Protein AF-A0A2G8LEZ6-F1 (afdb_monomer_lite)

Radius of gyration: 38.76 Å; chains: 1; bounding box: 78×123×108 Å

pLDDT: mean 70.11, std 22.44, range [29.23, 98.62]

InterPro domains:
  IPR029196 HUWE1-associated protein modifying stress responses-like [PF15251] (19-249)
  IPR040308 HUWE1-associated protein modifying stress responses [PTHR31624] (16-250)

Sequence (251 aa):
MSENKDKGEEGVGDCRTCEQMCLEQLDRECNLDERLKEEKRFASENLWYQFQNSASAVTALYKERERSQSSHDGQVPLWLVFQNAATNVTKLYKDSIESHRRSLDLGIKIGQQRRTRDVVAWAKKRRRFIHKEDLLAFLCGNSPPSRPRGVQLPRSSSDRSSPRSHTPSSPPREQDTGDELQTFRDALALHGLNGAMANVGVSQSPPHSRRRHSSSLQDLEDVLSNSQDARKRNTIETLPDSPSPKRSRYL

Secondary structure (DSSP, 8-state):
---------TTSHHHHHHHHHHHHHHHTS--HHHHHHHHHHHHHHHHHHHHHHHHHHHHHHHHHHHHHHH--SSPPPHHHHHHHHHHHHHHHHHHHHHHHHHHHHHHHHHHHHHHHHHHHHHHHSS-----HHHHHHHHTTPPPP-------------------------------SSHHHHHHHHHHHHTT-TTTSTT----------------TTHHHHHHHHHHHHTT--------------------

Structure (mmCIF, N/CA/C/O backbone):
data_AF-A0A2G8LEZ6-F1
#
_entry.id   AF-A0A2G8LEZ6-F1
#
loop_
_atom_site.group_PDB
_atom_site.id
_atom_site.type_symbol
_atom_site.label_atom_id
_atom_site.label_alt_id
_atom_site.label_comp_id
_atom_site.label_asym_id
_atom_site.label_entity_id
_atom_site.label_seq_id
_atom_site.pdbx_PDB_ins_code
_atom_site.Cartn_x
_atom_site.Cartn_y
_atom_site.Cartn_z
_atom_site.occupancy
_atom_site.B_iso_or_equiv
_atom_site.auth_seq_id
_atom_site.auth_comp_id
_atom_site.auth_asym_id
_atom_site.auth_atom_id
_atom_site.pdbx_PDB_model_num
ATOM 1 N N . MET A 1 1 ? -12.034 -27.156 69.971 1.00 36.47 1 MET A N 1
ATOM 2 C CA . MET A 1 1 ? -13.324 -26.875 69.307 1.00 36.47 1 MET A CA 1
ATOM 3 C C . MET A 1 1 ? -13.412 -25.369 69.185 1.00 36.47 1 MET A C 1
ATOM 5 O O . MET A 1 1 ? -13.446 -24.708 70.209 1.00 36.47 1 MET A O 1
ATOM 9 N N . SER A 1 2 ? -13.050 -24.834 68.022 1.00 39.66 2 SER A N 1
ATOM 10 C CA . SER A 1 2 ? -14.000 -24.258 67.045 1.00 39.66 2 SER A CA 1
ATOM 11 C C . SER A 1 2 ? -13.929 -22.731 67.149 1.00 39.66 2 SER A C 1
ATOM 13 O O . SER A 1 2 ? -13.928 -22.210 68.252 1.00 39.66 2 SER A O 1
ATOM 15 N N . GLU A 1 3 ? -13.826 -21.924 66.106 1.00 41.72 3 GLU A N 1
ATOM 16 C CA . GLU A 1 3 ? -13.777 -22.126 64.662 1.00 41.72 3 GLU A CA 1
ATOM 17 C C . GLU A 1 3 ? -13.144 -20.848 64.092 1.00 41.72 3 GLU A C 1
ATOM 19 O O . GLU A 1 3 ? -13.480 -19.738 64.513 1.00 41.72 3 GLU A O 1
ATOM 24 N N . ASN A 1 4 ? -12.230 -21.008 63.136 1.00 43.28 4 ASN A N 1
ATOM 25 C CA . ASN A 1 4 ? -11.737 -19.915 62.309 1.00 43.28 4 ASN A CA 1
ATOM 26 C C . ASN A 1 4 ? -12.902 -19.353 61.493 1.00 43.28 4 ASN A C 1
ATOM 28 O O . ASN A 1 4 ? -13.491 -20.059 60.676 1.00 43.28 4 ASN A O 1
ATOM 32 N N . LYS A 1 5 ? -13.209 -18.071 61.681 1.00 43.94 5 LYS A N 1
ATOM 33 C CA . LYS A 1 5 ? -14.121 -17.329 60.810 1.00 43.94 5 LYS A CA 1
ATOM 34 C C . LYS A 1 5 ? -13.298 -16.569 59.779 1.00 43.94 5 LYS A C 1
ATOM 36 O O . LYS A 1 5 ? -13.181 -15.351 59.841 1.00 43.94 5 LYS A O 1
ATOM 41 N N . ASP A 1 6 ? -12.718 -17.329 58.861 1.00 49.25 6 ASP A N 1
ATOM 42 C CA . ASP A 1 6 ? -12.195 -16.798 57.612 1.00 49.25 6 ASP A CA 1
ATOM 43 C C . ASP A 1 6 ? -13.387 -16.600 56.664 1.00 49.25 6 ASP A C 1
ATOM 45 O O . ASP A 1 6 ? -14.100 -17.547 56.319 1.00 49.25 6 ASP A O 1
ATOM 49 N N . LYS A 1 7 ? -13.700 -15.344 56.345 1.00 46.97 7 LYS A N 1
ATOM 50 C CA . LYS A 1 7 ? -14.753 -14.979 55.392 1.00 46.97 7 LYS A CA 1
ATOM 51 C C . LYS A 1 7 ? -14.160 -14.055 54.337 1.00 46.97 7 LYS A C 1
ATOM 53 O O . LYS A 1 7 ? -14.254 -12.841 54.445 1.00 46.97 7 LYS A O 1
ATOM 58 N N . GLY A 1 8 ? -13.578 -14.706 53.333 1.00 47.50 8 GLY A N 1
ATOM 59 C CA . GLY A 1 8 ? -13.574 -14.366 51.911 1.00 47.50 8 GLY A CA 1
ATOM 60 C C . GLY A 1 8 ? -13.860 -12.921 51.506 1.00 47.50 8 GLY A C 1
ATOM 61 O O . GLY A 1 8 ? -15.016 -12.551 51.312 1.00 47.50 8 GLY A O 1
ATOM 62 N N . GLU A 1 9 ? -12.791 -12.182 51.215 1.00 47.88 9 GLU A N 1
ATOM 63 C CA . GLU A 1 9 ? -12.811 -11.014 50.321 1.00 47.88 9 GLU A CA 1
ATOM 64 C C . GLU A 1 9 ? -11.756 -11.106 49.192 1.00 47.88 9 GLU A C 1
ATOM 66 O O . GLU A 1 9 ? -11.471 -10.123 48.515 1.00 47.88 9 GLU A O 1
ATOM 71 N N . GLU A 1 10 ? -11.210 -12.290 48.895 1.00 45.69 10 GLU A N 1
ATOM 72 C CA . GLU A 1 10 ? -10.235 -12.483 47.804 1.00 45.69 10 GLU A CA 1
ATOM 73 C C . GLU A 1 10 ? -10.878 -12.999 46.506 1.00 45.69 10 GLU A C 1
ATOM 75 O O . GLU A 1 10 ? -10.577 -14.082 46.018 1.00 45.69 10 GLU A O 1
ATOM 80 N N . GLY A 1 11 ? -11.813 -12.238 45.933 1.00 48.09 11 GLY A N 1
ATOM 81 C CA . GLY A 1 11 ? -12.425 -12.602 44.640 1.00 48.09 11 GLY A CA 1
ATOM 82 C C . GLY A 1 11 ? -12.637 -11.449 43.661 1.00 48.09 11 GLY A C 1
ATOM 83 O O . GLY A 1 11 ? -12.931 -11.673 42.490 1.00 48.09 11 GLY A O 1
ATOM 84 N N . VAL A 1 12 ? -12.487 -10.202 44.114 1.00 50.09 12 VAL A N 1
ATOM 85 C CA . VAL A 1 12 ? -12.762 -8.997 43.304 1.00 50.09 12 VAL A CA 1
ATOM 86 C C . VAL A 1 12 ? -11.467 -8.322 42.814 1.00 50.09 12 VAL A C 1
ATOM 88 O O . VAL A 1 12 ? -11.514 -7.450 41.945 1.00 50.09 12 VAL A O 1
ATOM 91 N N . GLY A 1 13 ? -10.307 -8.751 43.325 1.00 49.09 13 GLY A N 1
ATOM 92 C CA . GLY A 1 13 ? -8.987 -8.206 42.987 1.00 49.09 13 GLY A CA 1
ATOM 93 C C . GLY A 1 13 ? -8.480 -8.598 41.596 1.00 49.09 13 GLY A C 1
ATOM 94 O O . GLY A 1 13 ? -8.037 -7.731 40.850 1.00 49.09 13 GLY A O 1
ATOM 95 N N . ASP A 1 14 ? -8.616 -9.864 41.194 1.00 57.03 14 ASP A N 1
ATOM 96 C CA . ASP A 1 14 ? -7.999 -10.368 39.953 1.00 57.03 14 ASP A CA 1
ATOM 97 C C . ASP A 1 14 ? -8.648 -9.841 38.667 1.00 57.03 14 ASP A C 1
ATOM 99 O O . ASP A 1 14 ? -7.965 -9.579 37.676 1.00 57.03 14 ASP A O 1
ATOM 103 N N . CYS A 1 15 ? -9.964 -9.613 38.677 1.00 58.56 15 CYS A N 1
ATOM 104 C CA . CYS A 1 15 ? -10.675 -9.101 37.503 1.00 58.56 15 CYS A CA 1
ATOM 105 C C . CYS A 1 15 ? -10.318 -7.633 37.213 1.00 58.56 15 CYS A C 1
ATOM 107 O O . CYS A 1 15 ? -10.135 -7.263 36.055 1.00 58.56 15 CYS A O 1
ATOM 109 N N . ARG A 1 16 ? -10.136 -6.809 38.259 1.00 62.09 16 ARG A N 1
ATOM 110 C CA . ARG A 1 16 ? -9.699 -5.410 38.104 1.00 62.09 16 ARG A CA 1
ATOM 111 C C . ARG A 1 16 ? -8.279 -5.324 37.564 1.00 62.09 16 ARG A C 1
ATOM 113 O O . ARG A 1 16 ? -8.012 -4.490 36.707 1.00 62.09 16 ARG A O 1
ATOM 120 N N . THR A 1 17 ? -7.391 -6.200 38.023 1.00 72.88 17 THR A N 1
ATOM 121 C CA . THR A 1 17 ? -6.009 -6.257 37.535 1.00 72.88 17 THR A CA 1
ATOM 122 C C . THR A 1 17 ? -5.962 -6.717 36.077 1.00 72.88 17 THR A C 1
ATOM 124 O O . THR A 1 17 ? -5.274 -6.103 35.269 1.00 72.88 17 THR A O 1
ATOM 127 N N . CYS A 1 18 ? -6.761 -7.721 35.699 1.00 76.44 18 CYS A N 1
ATOM 128 C CA . CYS A 1 18 ? -6.878 -8.174 34.310 1.00 76.44 18 CYS A CA 1
ATOM 129 C C . CYS A 1 18 ? -7.463 -7.088 33.384 1.00 76.44 18 CYS A C 1
ATOM 131 O O . CYS A 1 18 ? -6.902 -6.821 32.322 1.00 76.44 18 CYS A O 1
ATOM 133 N N . GLU A 1 19 ? -8.536 -6.406 33.802 1.00 81.19 19 GLU A N 1
ATOM 134 C CA . GLU A 1 19 ? -9.139 -5.286 33.062 1.00 81.19 19 GLU A CA 1
ATOM 135 C C . GLU A 1 19 ? -8.131 -4.147 32.855 1.00 81.19 19 GLU A C 1
ATOM 137 O O . GLU A 1 19 ? -7.952 -3.669 31.732 1.00 81.19 19 GLU A O 1
ATOM 142 N N . GLN A 1 20 ? -7.433 -3.747 33.920 1.00 83.38 20 GLN A N 1
ATOM 143 C CA . GLN A 1 20 ? -6.401 -2.715 33.879 1.00 83.38 20 GLN A CA 1
ATOM 144 C C . GLN A 1 20 ? -5.270 -3.100 32.913 1.00 83.38 20 GLN A C 1
ATOM 146 O O . GLN A 1 20 ? -4.887 -2.297 32.065 1.00 83.38 20 GLN A O 1
ATOM 151 N N . MET A 1 21 ? -4.794 -4.348 32.975 1.00 83.44 21 MET A N 1
ATOM 152 C CA . MET A 1 21 ? -3.762 -4.861 32.071 1.00 83.44 21 MET A CA 1
ATOM 153 C C . MET A 1 21 ? -4.213 -4.858 30.604 1.00 83.44 21 MET A C 1
ATOM 155 O O . MET A 1 21 ? -3.436 -4.479 29.728 1.00 83.44 21 MET A O 1
ATOM 159 N N . CYS A 1 22 ? -5.463 -5.234 30.313 1.00 82.00 22 CYS A N 1
ATOM 160 C CA . CYS A 1 22 ? -6.004 -5.184 28.953 1.00 82.00 22 CYS A CA 1
ATOM 161 C C . CYS A 1 22 ? -6.087 -3.750 28.410 1.00 82.00 22 CYS A C 1
ATOM 163 O O . CYS A 1 22 ? -5.797 -3.519 27.236 1.00 82.00 22 CYS A O 1
ATOM 165 N N . LEU A 1 23 ? -6.469 -2.785 29.251 1.00 83.88 23 LEU A N 1
ATOM 166 C CA . LEU A 1 23 ? -6.528 -1.374 28.869 1.00 83.88 23 LEU A CA 1
ATOM 167 C C . LEU A 1 23 ? -5.134 -0.788 28.633 1.00 83.88 23 LEU A C 1
ATOM 169 O O . LEU A 1 23 ? -4.920 -0.136 27.615 1.00 83.88 23 LEU A O 1
ATOM 173 N N . GLU A 1 24 ? -4.177 -1.074 29.516 1.00 84.88 24 GLU A N 1
ATOM 174 C CA . GLU A 1 24 ? -2.788 -0.650 29.331 1.00 84.88 24 GLU A CA 1
ATOM 175 C C . GLU A 1 24 ? -2.174 -1.236 28.058 1.00 84.88 24 GLU A C 1
ATOM 177 O O . GLU A 1 24 ? -1.443 -0.545 27.351 1.00 84.88 24 GLU A O 1
ATOM 182 N N . GLN A 1 25 ? -2.477 -2.495 27.735 1.00 83.25 25 GLN A N 1
ATOM 183 C CA . GLN A 1 25 ? -2.008 -3.120 26.502 1.00 83.25 25 GLN A CA 1
ATOM 184 C C . GLN A 1 25 ? -2.543 -2.397 25.256 1.00 83.25 25 GLN A C 1
ATOM 186 O O . GLN A 1 25 ? -1.795 -2.226 24.295 1.00 83.25 25 GLN A O 1
ATOM 191 N N . LEU A 1 26 ? -3.802 -1.945 25.282 1.00 83.44 26 LEU A N 1
ATOM 192 C CA . LEU A 1 26 ? -4.422 -1.181 24.195 1.00 83.44 26 LEU A CA 1
ATOM 193 C C . LEU A 1 26 ? -3.816 0.225 24.052 1.00 83.44 26 LEU A C 1
ATOM 195 O O . LEU A 1 26 ? -3.614 0.707 22.936 1.00 83.44 26 LEU A O 1
ATOM 199 N N . ASP A 1 27 ? -3.512 0.874 25.178 1.00 81.44 27 ASP A N 1
ATOM 200 C CA . ASP A 1 27 ? -2.871 2.193 25.204 1.00 81.44 27 ASP A CA 1
ATOM 201 C C . ASP A 1 27 ? -1.413 2.126 24.710 1.00 81.44 27 ASP A C 1
ATOM 203 O O . ASP A 1 27 ? -0.916 3.083 24.117 1.00 81.44 27 ASP A O 1
ATOM 207 N N . ARG A 1 28 ? -0.742 0.977 24.884 1.00 84.25 28 ARG A N 1
ATOM 208 C CA . ARG A 1 28 ? 0.604 0.700 24.346 1.00 84.25 28 ARG A CA 1
ATOM 209 C C . ARG A 1 28 ? 0.618 0.370 22.852 1.00 84.25 28 ARG A C 1
ATOM 211 O O . ARG A 1 28 ? 1.700 0.278 22.269 1.00 84.25 28 ARG A O 1
ATOM 218 N N . GLU A 1 29 ? -0.535 0.151 22.220 1.00 82.06 29 GLU A N 1
ATOM 219 C CA . GLU A 1 29 ? -0.563 -0.158 20.793 1.00 82.06 29 GLU A CA 1
ATOM 220 C C . GLU A 1 29 ? -0.028 1.004 19.949 1.00 82.06 29 GLU A C 1
ATOM 222 O O . GLU A 1 29 ? -0.324 2.177 20.181 1.00 82.06 29 GLU A O 1
ATOM 227 N N . CYS A 1 30 ? 0.729 0.653 18.910 1.00 78.25 30 CYS A N 1
ATOM 228 C CA . CYS A 1 30 ? 1.319 1.607 17.982 1.00 78.25 30 CYS A CA 1
ATOM 229 C C . CYS A 1 30 ? 0.241 2.475 17.316 1.00 78.25 30 CYS A C 1
ATOM 231 O O . CYS A 1 30 ? -0.857 1.994 17.012 1.00 78.25 30 CYS A O 1
ATOM 233 N N . ASN A 1 31 ? 0.582 3.726 17.001 1.00 86.44 31 ASN A N 1
ATOM 234 C CA . ASN A 1 31 ? -0.267 4.590 16.189 1.00 86.44 31 ASN A CA 1
ATOM 235 C C . ASN A 1 31 ? -0.263 4.110 14.725 1.00 86.44 31 ASN A C 1
ATOM 237 O O . ASN A 1 31 ? 0.567 4.517 13.910 1.00 86.44 31 ASN A O 1
ATOM 241 N N . LEU A 1 32 ? -1.181 3.199 14.387 1.00 90.69 32 LEU A N 1
ATOM 242 C CA . LEU A 1 32 ? -1.258 2.634 13.040 1.00 90.69 32 LEU A CA 1
ATOM 243 C C . LEU A 1 32 ? -1.711 3.667 11.993 1.00 90.69 32 LEU A C 1
ATOM 245 O O . LEU A 1 32 ? -1.420 3.494 10.812 1.00 90.69 32 LEU A O 1
ATOM 249 N N . ASP A 1 33 ? -2.371 4.751 12.410 1.00 89.31 33 ASP A N 1
ATOM 250 C CA . ASP A 1 33 ? -2.790 5.840 11.525 1.00 89.31 33 ASP A CA 1
ATOM 251 C C . ASP A 1 33 ? -1.608 6.673 11.012 1.00 89.31 33 ASP A C 1
ATOM 253 O O . ASP A 1 33 ? -1.580 7.061 9.842 1.00 89.31 33 ASP A O 1
ATOM 257 N N . GLU A 1 34 ? -0.610 6.927 11.857 1.00 92.25 34 GLU A N 1
ATOM 258 C CA . GLU A 1 34 ? 0.654 7.545 11.433 1.00 92.25 34 GLU A CA 1
ATOM 259 C C . GLU A 1 34 ? 1.430 6.617 10.504 1.00 92.25 34 GLU A C 1
ATOM 261 O O . GLU A 1 34 ? 1.795 7.020 9.397 1.00 92.25 34 GLU A O 1
ATOM 266 N N . ARG A 1 35 ? 1.550 5.339 10.881 1.00 92.56 35 ARG A N 1
ATOM 267 C CA . ARG A 1 35 ? 2.186 4.318 10.043 1.00 92.56 35 ARG A CA 1
ATOM 268 C C . ARG A 1 35 ? 1.530 4.201 8.662 1.00 92.56 35 ARG A C 1
ATOM 270 O O . ARG A 1 35 ? 2.227 4.002 7.674 1.00 92.56 35 ARG A O 1
ATOM 277 N N . LEU A 1 36 ? 0.206 4.347 8.559 1.00 92.88 36 LEU A N 1
ATOM 278 C CA . LEU A 1 36 ? -0.497 4.350 7.270 1.00 92.88 36 LEU A CA 1
ATOM 279 C C . LEU A 1 36 ? -0.112 5.541 6.397 1.00 92.88 36 LEU A C 1
ATOM 281 O O . LEU A 1 36 ? 0.030 5.393 5.183 1.00 92.88 36 LEU A O 1
ATOM 285 N N . LYS A 1 37 ? 0.032 6.729 6.992 1.00 93.88 37 LYS A N 1
ATOM 286 C CA . LYS A 1 37 ? 0.452 7.927 6.255 1.00 93.88 37 LYS A CA 1
ATOM 287 C C . LYS A 1 37 ? 1.866 7.753 5.712 1.00 93.88 37 LYS A C 1
ATOM 289 O O . LYS A 1 37 ? 2.103 8.074 4.548 1.00 93.88 37 LYS A O 1
ATOM 294 N N . GLU A 1 38 ? 2.767 7.223 6.532 1.00 94.81 38 GLU A N 1
ATOM 295 C CA . GLU A 1 38 ? 4.143 6.909 6.141 1.00 94.81 38 GLU A CA 1
ATOM 296 C C . GLU A 1 38 ? 4.182 5.857 5.032 1.00 94.81 38 GLU A C 1
ATOM 298 O O . GLU A 1 38 ? 4.795 6.097 3.995 1.00 94.81 38 GLU A O 1
ATOM 303 N N . GLU A 1 39 ? 3.451 4.750 5.187 1.00 95.00 39 GLU A N 1
ATOM 304 C CA . GLU A 1 39 ? 3.366 3.687 4.182 1.00 95.00 39 GLU A CA 1
ATOM 305 C C . GLU A 1 39 ? 2.815 4.217 2.853 1.00 95.00 39 GLU A C 1
ATOM 307 O O . GLU A 1 39 ? 3.375 3.938 1.796 1.00 95.00 39 GLU A O 1
ATOM 312 N N . LYS A 1 40 ? 1.758 5.041 2.887 1.00 94.25 40 LYS A N 1
ATOM 313 C CA . LYS A 1 40 ? 1.182 5.661 1.685 1.0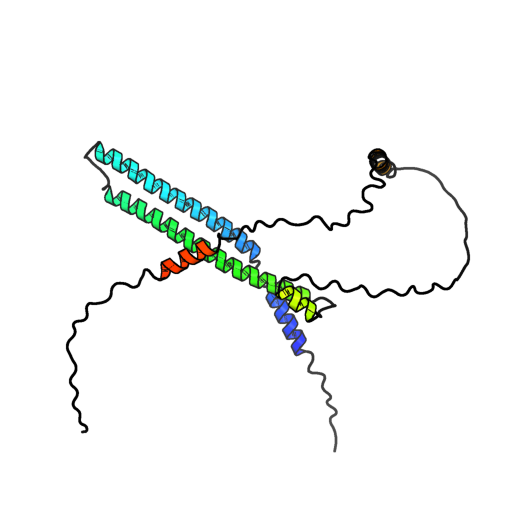0 94.25 40 LYS A CA 1
ATOM 314 C C . LYS A 1 40 ? 2.188 6.575 0.989 1.00 94.25 40 LYS A C 1
ATOM 316 O O . LYS A 1 40 ? 2.275 6.565 -0.240 1.00 94.25 40 LYS A O 1
ATOM 321 N N . ARG A 1 41 ? 2.925 7.380 1.757 1.00 96.50 41 ARG A N 1
ATOM 322 C CA . ARG A 1 41 ? 3.948 8.277 1.216 1.00 96.50 41 ARG A CA 1
ATOM 323 C C . ARG A 1 41 ? 5.084 7.477 0.585 1.00 96.50 41 ARG A C 1
ATOM 325 O O . ARG A 1 41 ? 5.392 7.701 -0.581 1.00 96.50 41 ARG A O 1
ATOM 332 N N . PHE A 1 42 ? 5.626 6.508 1.317 1.00 96.06 42 PHE A N 1
ATOM 333 C CA . PHE A 1 42 ? 6.685 5.623 0.845 1.00 96.06 42 PHE A CA 1
ATOM 334 C C . PHE A 1 42 ? 6.269 4.855 -0.415 1.00 96.06 42 PHE A C 1
ATOM 336 O O . PHE A 1 42 ? 6.999 4.838 -1.402 1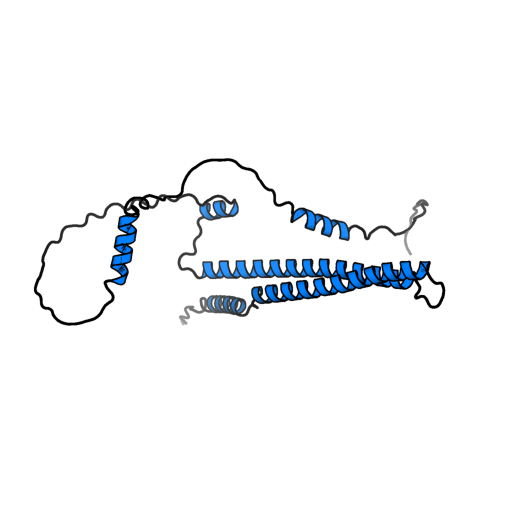.00 96.06 42 PHE A O 1
ATOM 343 N N . ALA A 1 43 ? 5.067 4.273 -0.421 1.00 96.19 43 ALA A N 1
ATOM 344 C CA . ALA A 1 43 ? 4.486 3.606 -1.581 1.00 96.19 43 ALA A CA 1
ATOM 345 C C . ALA A 1 43 ? 4.412 4.537 -2.796 1.00 96.19 43 ALA A C 1
ATOM 347 O O . ALA A 1 43 ? 4.836 4.159 -3.886 1.00 96.19 43 ALA A O 1
ATOM 348 N N . SER A 1 44 ? 3.906 5.758 -2.609 1.00 96.62 44 SER A N 1
ATOM 349 C CA . SER A 1 44 ? 3.787 6.744 -3.683 1.00 96.62 44 SER A CA 1
ATOM 350 C C . SER A 1 44 ? 5.150 7.138 -4.250 1.00 96.62 44 SER A C 1
ATOM 352 O O . SER A 1 44 ? 5.320 7.147 -5.466 1.00 96.62 44 SER A O 1
ATOM 354 N N . GLU A 1 45 ? 6.117 7.451 -3.387 1.00 97.75 45 GLU A N 1
ATOM 355 C CA . GLU A 1 45 ? 7.471 7.846 -3.791 1.00 97.75 45 GLU A CA 1
ATOM 356 C C . GLU A 1 45 ? 8.192 6.690 -4.504 1.00 97.75 45 GLU A C 1
ATOM 358 O O . GLU A 1 45 ? 8.756 6.877 -5.583 1.00 97.75 45 GLU A O 1
ATOM 363 N N . ASN A 1 46 ? 8.103 5.470 -3.965 1.00 97.38 46 ASN A N 1
ATOM 364 C CA . ASN A 1 46 ? 8.731 4.293 -4.559 1.00 97.38 46 ASN A CA 1
ATOM 365 C C . ASN A 1 46 ? 8.104 3.915 -5.909 1.00 97.38 46 ASN A C 1
ATOM 367 O O . ASN A 1 46 ? 8.827 3.678 -6.874 1.00 97.38 46 ASN A O 1
ATOM 371 N N . LEU A 1 47 ? 6.772 3.873 -6.013 1.00 97.88 47 LEU A N 1
ATOM 372 C CA . LEU A 1 47 ? 6.103 3.544 -7.278 1.00 97.88 47 LEU A CA 1
ATOM 373 C C . LEU A 1 47 ? 6.358 4.600 -8.347 1.00 97.88 47 LEU A C 1
ATOM 375 O O . LEU A 1 47 ? 6.550 4.250 -9.510 1.00 97.88 47 LEU A O 1
ATOM 379 N N . TRP A 1 48 ? 6.417 5.872 -7.955 1.00 98.31 48 TRP A N 1
ATOM 380 C CA . TRP A 1 48 ? 6.803 6.944 -8.860 1.00 98.31 48 TRP A CA 1
ATOM 381 C C . TRP A 1 48 ? 8.226 6.754 -9.391 1.00 98.31 48 TRP A C 1
ATOM 383 O O . TRP A 1 48 ? 8.448 6.809 -10.599 1.00 98.31 48 TRP A O 1
ATOM 393 N N . TYR A 1 49 ? 9.177 6.440 -8.512 1.00 98.31 49 TYR A N 1
ATOM 394 C CA . TYR A 1 49 ? 10.549 6.148 -8.914 1.00 98.31 49 TYR A CA 1
ATOM 395 C C . TYR A 1 49 ? 10.638 4.943 -9.869 1.00 98.31 49 TYR A C 1
ATOM 397 O O . TYR A 1 49 ? 11.274 5.027 -10.922 1.00 98.31 49 TYR A O 1
ATOM 405 N N . GLN A 1 50 ? 9.947 3.836 -9.572 1.00 98.12 50 GLN A N 1
ATOM 406 C CA . GLN A 1 50 ? 9.927 2.679 -10.477 1.00 98.12 50 GLN A CA 1
ATOM 407 C C . GLN A 1 50 ? 9.263 2.999 -11.817 1.00 98.12 50 GLN A C 1
ATOM 409 O O . GLN A 1 50 ? 9.704 2.505 -12.857 1.00 98.12 50 GLN A O 1
ATOM 414 N N . PHE A 1 51 ? 8.232 3.843 -11.815 1.00 98.56 51 PHE A N 1
ATOM 415 C CA . PHE A 1 51 ? 7.605 4.321 -13.039 1.00 98.56 51 PHE A CA 1
ATOM 416 C C . PHE A 1 51 ? 8.601 5.103 -13.897 1.00 98.56 51 PHE A C 1
ATOM 418 O O . PHE A 1 51 ? 8.733 4.818 -15.087 1.00 98.56 51 PHE A O 1
ATOM 425 N N . GLN A 1 52 ? 9.363 6.020 -13.297 1.00 98.56 52 GLN A N 1
ATOM 426 C CA . GLN A 1 52 ? 10.395 6.784 -14.000 1.00 98.56 52 GLN A CA 1
ATOM 427 C C . GLN A 1 52 ? 11.496 5.881 -14.573 1.00 98.56 52 GLN A C 1
ATOM 429 O O . GLN A 1 52 ? 11.885 6.052 -15.733 1.00 98.56 52 GLN A O 1
ATOM 434 N N . ASN A 1 53 ? 11.962 4.892 -13.805 1.00 98.25 53 ASN A N 1
ATOM 435 C CA . ASN A 1 53 ? 12.945 3.910 -14.273 1.00 98.25 53 ASN A CA 1
ATOM 436 C C . ASN A 1 53 ? 12.417 3.102 -15.461 1.00 98.25 53 ASN A C 1
ATOM 438 O O . ASN A 1 53 ? 13.096 2.959 -16.479 1.00 98.25 53 ASN A O 1
ATOM 442 N N . SER A 1 54 ? 11.179 2.617 -15.358 1.00 98.56 54 SER A N 1
ATOM 443 C CA . SER A 1 54 ? 10.509 1.877 -16.424 1.00 98.56 54 SER A CA 1
ATOM 444 C C . SER A 1 54 ? 10.338 2.727 -17.684 1.00 98.56 54 SER A C 1
ATOM 446 O O . SER A 1 54 ? 10.697 2.289 -18.775 1.00 98.56 54 SER A O 1
ATOM 448 N N . ALA A 1 55 ? 9.845 3.960 -17.553 1.00 98.62 55 ALA A N 1
ATOM 449 C CA . ALA A 1 55 ? 9.664 4.878 -18.675 1.00 98.62 55 ALA A CA 1
ATOM 450 C C . ALA A 1 55 ? 10.999 5.219 -19.357 1.00 98.62 55 ALA A C 1
ATOM 452 O O . ALA A 1 55 ?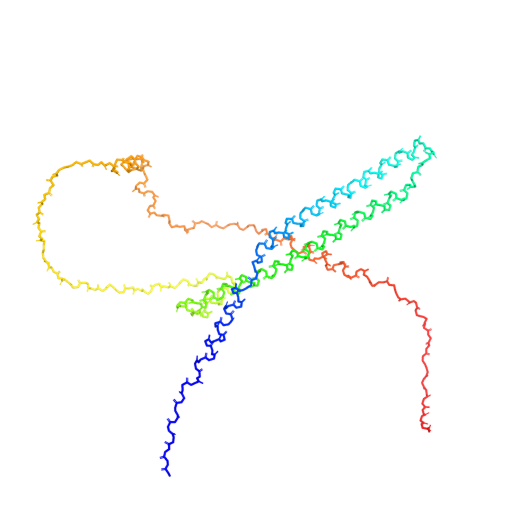 11.087 5.233 -20.588 1.00 98.62 55 ALA A O 1
ATOM 453 N N . SER A 1 56 ? 12.057 5.427 -18.570 1.00 98.38 56 SER A N 1
ATOM 454 C CA . SER A 1 56 ? 13.406 5.686 -19.082 1.00 98.38 56 SER A CA 1
ATOM 455 C C . SER A 1 56 ? 13.964 4.482 -19.842 1.00 98.38 56 SER A C 1
ATOM 457 O O . SER A 1 56 ? 14.490 4.646 -20.942 1.00 98.38 56 SER A O 1
ATOM 459 N N . ALA A 1 57 ? 13.795 3.268 -19.311 1.00 98.00 57 ALA A N 1
ATOM 460 C CA . ALA A 1 57 ? 14.251 2.042 -19.963 1.00 98.00 57 ALA A CA 1
ATOM 461 C C . ALA A 1 57 ? 13.499 1.768 -21.279 1.00 98.00 57 ALA A C 1
ATOM 463 O O . ALA A 1 57 ? 14.116 1.413 -22.282 1.00 98.00 57 ALA A O 1
ATOM 464 N N . VAL A 1 58 ? 12.183 2.006 -21.311 1.00 98.06 58 VAL A N 1
ATOM 465 C CA . VAL A 1 58 ? 11.381 1.917 -22.542 1.00 98.06 58 VAL A CA 1
ATOM 466 C C . VAL A 1 58 ? 11.798 2.994 -23.547 1.00 98.06 58 VAL A C 1
ATOM 468 O O . VAL A 1 58 ? 11.956 2.705 -24.727 1.00 98.06 58 VAL A O 1
ATOM 471 N N . THR A 1 59 ? 12.057 4.222 -23.102 1.00 97.88 59 THR A N 1
ATOM 472 C CA . THR A 1 59 ? 12.547 5.295 -23.984 1.00 97.88 59 THR A CA 1
ATOM 473 C C . THR A 1 59 ? 13.898 4.940 -24.605 1.00 97.88 59 THR A C 1
ATOM 475 O O . THR A 1 59 ? 14.108 5.153 -25.799 1.00 97.88 59 THR A O 1
ATOM 478 N N . ALA A 1 60 ? 14.814 4.373 -23.814 1.00 95.00 60 ALA A N 1
ATOM 479 C CA . ALA A 1 60 ? 16.111 3.911 -24.298 1.00 95.00 60 ALA A CA 1
ATOM 480 C C . ALA A 1 60 ? 15.963 2.825 -25.373 1.00 95.00 60 ALA A C 1
ATOM 482 O O . ALA A 1 60 ? 16.682 2.857 -26.365 1.00 95.00 60 ALA A O 1
ATOM 483 N N . LEU A 1 61 ? 14.988 1.924 -25.225 1.00 95.25 61 LEU A N 1
ATOM 484 C CA . LEU A 1 61 ? 14.682 0.893 -26.215 1.00 95.25 61 LEU A CA 1
ATOM 485 C C . LEU A 1 61 ? 14.294 1.473 -27.573 1.00 95.25 61 LEU A C 1
ATOM 487 O O . LEU A 1 61 ? 14.812 1.031 -28.597 1.00 95.25 61 LEU A O 1
ATOM 491 N N . TYR A 1 62 ? 13.401 2.464 -27.586 1.00 94.56 62 TYR A N 1
ATOM 492 C CA . TYR A 1 62 ? 12.992 3.116 -28.831 1.00 94.56 62 TYR A CA 1
ATOM 493 C C . TYR A 1 62 ? 14.164 3.854 -29.486 1.00 94.56 62 TYR A C 1
ATOM 495 O O . TYR A 1 62 ? 14.404 3.675 -30.678 1.00 94.56 62 TYR A O 1
ATOM 503 N N . LYS A 1 63 ? 14.957 4.589 -28.698 1.00 92.88 63 LYS A N 1
ATOM 504 C CA . LYS A 1 63 ? 16.151 5.291 -29.194 1.00 92.88 63 LYS A CA 1
ATOM 505 C C . LYS A 1 63 ? 17.213 4.337 -29.746 1.00 92.88 63 LYS A C 1
ATOM 507 O O . LYS A 1 63 ? 17.819 4.626 -30.773 1.00 92.88 63 LYS A O 1
ATOM 512 N N . GLU A 1 64 ? 17.452 3.203 -29.082 1.00 90.94 64 GLU A N 1
ATOM 513 C CA . GLU A 1 64 ? 18.413 2.201 -29.560 1.00 90.94 64 GLU A CA 1
ATOM 514 C C . GLU A 1 64 ? 17.927 1.534 -30.844 1.00 90.94 64 GLU A C 1
ATOM 516 O O . GLU A 1 64 ? 18.723 1.286 -31.744 1.00 90.94 64 GLU A O 1
ATOM 521 N N . ARG A 1 65 ? 16.617 1.290 -30.971 1.00 89.06 65 ARG A N 1
ATOM 522 C CA . ARG A 1 65 ? 16.023 0.751 -32.197 1.00 89.06 65 ARG A CA 1
ATOM 523 C C . ARG A 1 65 ? 16.232 1.686 -33.389 1.00 89.06 65 ARG A C 1
ATOM 525 O O . ARG A 1 65 ? 16.590 1.209 -34.459 1.00 89.06 65 ARG A O 1
ATOM 532 N N . GLU A 1 66 ? 16.033 2.990 -33.209 1.00 87.50 66 GLU A N 1
ATOM 533 C CA . GLU A 1 66 ? 16.276 4.001 -34.251 1.00 87.50 66 GLU A CA 1
ATOM 534 C C . GLU A 1 66 ? 17.765 4.093 -34.624 1.00 87.50 66 GLU A C 1
ATOM 536 O O . GLU A 1 66 ? 18.117 4.156 -35.804 1.00 87.50 66 GLU A O 1
ATOM 541 N N . ARG A 1 67 ? 18.662 4.023 -33.630 1.00 85.88 67 ARG A N 1
ATOM 542 C CA . ARG A 1 67 ? 20.113 3.984 -33.866 1.00 85.88 67 ARG A CA 1
ATOM 543 C C . ARG A 1 67 ? 20.541 2.714 -34.607 1.00 85.88 67 ARG A C 1
ATOM 545 O O . ARG A 1 67 ? 21.313 2.796 -35.557 1.00 85.88 67 ARG A O 1
ATOM 552 N N . SER A 1 68 ? 19.963 1.570 -34.235 1.00 81.12 68 SER A N 1
ATOM 553 C CA . SER A 1 68 ? 20.218 0.264 -34.863 1.00 81.12 68 SER A CA 1
ATOM 554 C C . SER A 1 68 ? 19.826 0.203 -36.334 1.00 81.12 68 SER A C 1
ATOM 556 O O . SER A 1 68 ? 20.365 -0.595 -37.092 1.00 81.12 68 SER A O 1
ATOM 558 N N . GLN A 1 69 ? 18.891 1.052 -36.754 1.00 79.50 69 GLN A N 1
ATOM 559 C CA . GLN A 1 69 ? 18.474 1.160 -38.149 1.00 79.50 69 GLN A CA 1
ATOM 560 C C . GLN A 1 69 ? 19.352 2.112 -38.973 1.00 79.50 69 GLN A C 1
ATOM 562 O O . GLN A 1 69 ? 19.299 2.059 -40.198 1.00 79.50 69 GLN A O 1
ATOM 567 N N . SER A 1 70 ? 20.131 2.992 -38.332 1.00 76.75 70 SER A N 1
ATOM 568 C CA . SER A 1 70 ? 20.847 4.094 -38.996 1.00 76.75 70 SER A CA 1
ATOM 569 C C . SER A 1 70 ? 22.371 3.928 -39.041 1.00 76.75 70 SER A C 1
ATOM 571 O O . SER A 1 70 ? 23.024 4.542 -39.880 1.00 76.75 70 SER A O 1
ATOM 573 N N . SER A 1 71 ? 22.955 3.077 -38.200 1.00 64.69 71 SER A N 1
ATOM 574 C CA . SER A 1 71 ? 24.378 2.719 -38.231 1.00 64.69 71 SER A CA 1
ATOM 575 C C . SER A 1 71 ? 24.553 1.238 -37.877 1.00 64.69 71 SER A C 1
ATOM 577 O O . SER A 1 71 ? 23.614 0.622 -37.393 1.00 64.69 71 SER A O 1
ATOM 579 N N . HIS A 1 72 ? 25.707 0.624 -38.154 1.00 65.62 72 HIS A N 1
ATOM 580 C CA . HIS A 1 72 ? 25.952 -0.806 -37.869 1.00 65.62 72 HIS A CA 1
ATOM 581 C C . HIS A 1 72 ? 27.176 -1.026 -36.956 1.00 65.62 72 HIS A C 1
ATOM 583 O O . HIS A 1 72 ? 27.550 -2.163 -36.675 1.00 65.62 72 HIS A O 1
ATOM 589 N N . ASP A 1 73 ? 27.814 0.048 -36.482 1.00 56.16 73 ASP A N 1
ATOM 590 C CA . ASP A 1 73 ? 29.074 -0.044 -35.741 1.00 56.16 73 ASP A CA 1
ATOM 591 C C . ASP A 1 73 ? 28.903 0.373 -34.270 1.00 56.16 73 ASP A C 1
ATOM 593 O O . ASP A 1 73 ? 28.306 1.409 -33.970 1.00 56.16 73 ASP A O 1
ATOM 597 N N . GLY A 1 74 ? 29.391 -0.466 -33.349 1.00 63.81 74 GLY A N 1
ATOM 598 C CA . GLY A 1 74 ? 29.451 -0.192 -31.904 1.00 63.81 74 GLY A CA 1
ATOM 599 C C . GLY A 1 74 ? 28.146 -0.288 -31.090 1.00 63.81 74 GLY A C 1
ATOM 600 O O . GLY A 1 74 ? 28.079 0.275 -29.997 1.00 63.81 74 GLY A O 1
ATOM 601 N N . GLN A 1 75 ? 27.102 -0.965 -31.577 1.00 68.31 75 GLN A N 1
ATOM 602 C CA . GLN A 1 75 ? 25.787 -0.964 -30.917 1.00 68.31 75 GLN A CA 1
ATOM 603 C C . GLN A 1 75 ? 25.667 -1.937 -29.746 1.00 68.31 75 GLN A C 1
ATOM 605 O O . GLN A 1 75 ? 26.062 -3.102 -29.821 1.00 68.31 75 GLN A O 1
ATOM 610 N N . VAL A 1 76 ? 25.026 -1.464 -28.674 1.00 76.38 76 VAL A N 1
ATOM 611 C CA . VAL A 1 76 ? 24.515 -2.344 -27.622 1.00 76.38 76 VAL A CA 1
ATOM 612 C C . VAL A 1 76 ? 23.460 -3.251 -28.260 1.00 76.38 76 VAL A C 1
ATOM 614 O O . VAL A 1 76 ? 22.557 -2.733 -28.920 1.00 76.38 76 VAL A O 1
ATOM 617 N N . PRO A 1 77 ? 23.516 -4.583 -28.069 1.00 86.69 77 PRO A N 1
ATOM 618 C CA . PRO A 1 77 ? 22.525 -5.476 -28.651 1.00 86.69 77 PRO A CA 1
ATOM 619 C C . PRO A 1 77 ? 21.115 -5.032 -28.256 1.00 86.69 77 PRO A C 1
ATOM 621 O O . PRO A 1 77 ? 20.806 -4.954 -27.065 1.00 86.69 77 PRO A O 1
ATOM 624 N N . LEU A 1 78 ? 20.247 -4.773 -29.240 1.00 90.00 78 LEU A N 1
ATOM 625 C CA . LEU A 1 78 ? 18.866 -4.327 -29.005 1.00 90.00 78 LEU A CA 1
ATOM 626 C C . LEU A 1 78 ? 18.124 -5.251 -28.026 1.00 90.00 78 LEU A C 1
ATOM 628 O O . LEU A 1 78 ? 17.332 -4.799 -27.199 1.00 90.00 78 LEU A O 1
ATOM 632 N N . TRP A 1 79 ? 18.443 -6.547 -28.074 1.00 91.44 79 TRP A N 1
ATOM 633 C CA . TRP A 1 79 ? 17.955 -7.546 -27.131 1.00 91.44 79 TRP A CA 1
ATOM 634 C C . TRP A 1 79 ? 18.271 -7.214 -25.662 1.00 91.44 79 TRP A C 1
ATOM 636 O O . TRP A 1 79 ? 17.408 -7.368 -24.802 1.00 91.44 79 TRP A O 1
ATOM 646 N N . LEU A 1 80 ? 19.471 -6.712 -25.357 1.00 94.19 80 LEU A N 1
ATOM 647 C CA . LEU A 1 80 ? 19.860 -6.358 -23.991 1.00 94.19 80 LEU A CA 1
ATOM 648 C C . LEU A 1 80 ? 19.058 -5.154 -23.475 1.00 94.19 80 LEU A C 1
ATOM 650 O O . LEU A 1 80 ? 18.599 -5.155 -22.331 1.00 94.19 80 LEU A O 1
ATOM 654 N N . VAL A 1 81 ? 18.833 -4.148 -24.327 1.00 94.62 81 VAL A N 1
ATOM 655 C CA . VAL A 1 81 ? 18.010 -2.976 -23.980 1.00 94.62 81 VAL A CA 1
ATOM 656 C C . VAL A 1 81 ? 16.541 -3.375 -23.808 1.00 94.62 81 VAL A C 1
ATOM 658 O O . VAL A 1 81 ? 15.883 -2.918 -22.871 1.00 94.62 81 VAL A O 1
ATOM 661 N N . PHE A 1 82 ? 16.048 -4.299 -24.638 1.00 96.31 82 PHE A N 1
ATOM 662 C CA . PHE A 1 82 ? 14.746 -4.940 -24.456 1.00 96.31 82 PHE A CA 1
ATOM 663 C C . PHE A 1 82 ? 14.622 -5.658 -23.118 1.00 96.31 82 PHE A C 1
ATOM 665 O O . PHE A 1 82 ? 13.677 -5.398 -22.371 1.00 96.31 82 PHE A O 1
ATOM 672 N N . GLN A 1 83 ? 15.591 -6.506 -22.778 1.00 97.88 83 GLN A N 1
ATOM 673 C CA . GLN A 1 83 ? 15.590 -7.230 -21.514 1.00 97.88 83 GLN A CA 1
ATOM 674 C C . GLN A 1 83 ? 15.576 -6.265 -20.320 1.00 97.88 83 GLN A C 1
ATOM 676 O O . GLN A 1 83 ? 14.825 -6.478 -19.364 1.00 97.88 83 GLN A O 1
ATOM 681 N N . ASN A 1 84 ? 16.351 -5.178 -20.380 1.00 97.38 84 ASN A N 1
ATOM 682 C CA . ASN A 1 84 ? 16.356 -4.150 -19.342 1.00 97.38 84 ASN A CA 1
ATOM 683 C C . ASN A 1 84 ? 14.983 -3.462 -19.208 1.00 97.38 84 ASN A C 1
ATOM 685 O O . ASN A 1 84 ? 14.449 -3.354 -18.102 1.00 97.38 84 ASN A O 1
ATOM 689 N N . ALA A 1 85 ? 14.369 -3.052 -20.321 1.00 98.44 85 ALA A N 1
ATOM 690 C CA . ALA A 1 85 ? 13.038 -2.444 -20.317 1.00 98.44 85 ALA A CA 1
ATOM 691 C C . ALA A 1 85 ? 11.975 -3.392 -19.739 1.00 98.44 85 ALA A C 1
ATOM 693 O O . ALA A 1 85 ? 11.258 -3.022 -18.809 1.00 98.44 85 ALA A O 1
ATOM 694 N N . ALA A 1 86 ? 11.929 -4.640 -20.212 1.00 98.50 86 ALA A N 1
ATOM 695 C CA . ALA A 1 86 ? 10.999 -5.656 -19.722 1.00 98.50 86 ALA A CA 1
ATOM 696 C C . ALA A 1 86 ? 11.184 -5.941 -18.221 1.00 98.50 86 ALA A C 1
ATOM 698 O O . ALA A 1 86 ? 10.202 -6.088 -17.488 1.00 98.50 86 ALA A O 1
ATOM 699 N N . THR A 1 87 ? 12.432 -5.963 -17.741 1.00 98.44 87 THR A N 1
ATOM 700 C CA . THR A 1 87 ? 12.750 -6.154 -16.318 1.00 98.44 87 THR A CA 1
ATOM 701 C C . THR A 1 87 ? 12.206 -5.008 -15.467 1.00 98.44 87 THR A C 1
ATOM 703 O O . THR A 1 87 ? 11.557 -5.265 -14.453 1.00 98.44 87 THR A O 1
ATOM 706 N N . ASN A 1 88 ? 12.407 -3.755 -15.886 1.00 98.50 88 ASN A N 1
ATOM 707 C CA . ASN A 1 88 ? 11.911 -2.590 -15.148 1.00 98.50 88 ASN A CA 1
ATOM 708 C C . ASN A 1 88 ? 10.376 -2.517 -15.139 1.00 98.50 88 ASN A C 1
ATOM 710 O O . ASN A 1 88 ? 9.795 -2.283 -14.081 1.00 98.50 88 ASN A O 1
ATOM 714 N N . VAL A 1 89 ? 9.714 -2.801 -16.268 1.00 98.56 89 VAL A N 1
ATOM 715 C CA . VAL A 1 89 ? 8.240 -2.867 -16.346 1.00 98.56 89 VAL A CA 1
ATOM 716 C C . VAL A 1 89 ? 7.695 -3.964 -15.427 1.00 98.56 89 VAL A C 1
ATOM 718 O O . VAL A 1 89 ? 6.761 -3.741 -14.657 1.00 98.56 89 VAL A O 1
ATOM 721 N N . THR A 1 90 ? 8.313 -5.148 -15.451 1.00 98.44 90 THR A N 1
ATOM 722 C CA . THR A 1 90 ? 7.913 -6.272 -14.590 1.00 98.44 90 THR A CA 1
ATOM 723 C C . THR A 1 90 ? 8.111 -5.942 -13.113 1.00 98.44 90 THR A C 1
ATOM 725 O O . THR A 1 90 ? 7.277 -6.298 -12.279 1.00 98.44 90 THR A O 1
ATOM 728 N N . LYS A 1 91 ? 9.212 -5.262 -12.774 1.00 97.94 91 LYS A N 1
ATOM 729 C CA . LYS A 1 91 ? 9.494 -4.816 -11.409 1.00 97.94 91 LYS A CA 1
ATOM 730 C C . LYS A 1 91 ? 8.457 -3.801 -10.933 1.00 97.94 91 LYS A C 1
ATOM 732 O O . LYS A 1 91 ? 7.896 -3.997 -9.864 1.00 97.94 91 LYS A O 1
ATOM 737 N N . LEU A 1 92 ? 8.140 -2.790 -11.746 1.00 98.31 92 LEU A N 1
ATOM 738 C CA . LEU A 1 92 ? 7.088 -1.813 -11.452 1.00 98.31 92 LEU A CA 1
ATOM 739 C C . LEU A 1 92 ? 5.744 -2.497 -11.164 1.00 98.31 92 LEU A C 1
ATOM 741 O O . LEU A 1 92 ? 5.094 -2.175 -10.172 1.00 98.31 92 LEU A O 1
ATOM 745 N N . TYR A 1 93 ? 5.347 -3.463 -11.997 1.00 98.38 93 TYR A N 1
ATOM 746 C CA . TYR A 1 93 ? 4.110 -4.217 -11.787 1.00 98.38 93 TYR A CA 1
ATOM 747 C C . TYR A 1 93 ? 4.118 -4.974 -10.451 1.00 98.38 93 TYR A C 1
ATOM 749 O O . TYR A 1 93 ? 3.187 -4.842 -9.657 1.00 98.38 93 TYR A O 1
ATOM 757 N N . LYS A 1 94 ? 5.187 -5.728 -10.166 1.00 98.12 94 LYS A N 1
ATOM 758 C CA . LYS A 1 94 ? 5.322 -6.481 -8.908 1.00 98.12 94 LYS A CA 1
ATOM 759 C C . LYS A 1 94 ? 5.293 -5.565 -7.686 1.00 98.12 94 LYS A C 1
ATOM 761 O O . LYS A 1 94 ? 4.555 -5.841 -6.743 1.00 98.12 94 LYS A O 1
ATOM 766 N N . ASP A 1 95 ? 6.052 -4.473 -7.724 1.00 96.94 95 ASP A N 1
ATOM 767 C CA . ASP A 1 95 ? 6.122 -3.507 -6.629 1.00 96.94 95 ASP A CA 1
ATOM 768 C C . ASP A 1 95 ? 4.760 -2.829 -6.400 1.00 96.94 95 ASP A C 1
ATOM 770 O O . ASP A 1 95 ? 4.386 -2.586 -5.253 1.00 96.94 95 ASP A O 1
ATOM 774 N N . SER A 1 96 ? 3.987 -2.574 -7.465 1.00 97.69 96 SER A N 1
ATOM 775 C CA . SER A 1 96 ? 2.629 -2.015 -7.385 1.00 97.69 96 SER A CA 1
ATOM 776 C C . SER A 1 96 ? 1.654 -2.953 -6.678 1.00 97.69 96 SER A C 1
ATOM 778 O O . SER A 1 96 ? 0.997 -2.538 -5.719 1.00 97.69 96 SER A O 1
ATOM 780 N N . ILE A 1 97 ? 1.610 -4.224 -7.083 1.00 97.88 97 ILE A N 1
ATOM 781 C CA . ILE A 1 97 ? 0.754 -5.233 -6.447 1.00 97.88 97 ILE A CA 1
ATOM 782 C C . ILE A 1 97 ? 1.145 -5.427 -4.980 1.00 97.88 97 ILE A C 1
ATOM 784 O O . ILE A 1 97 ? 0.283 -5.423 -4.100 1.00 97.88 97 ILE A O 1
ATOM 788 N N . GLU A 1 98 ? 2.443 -5.535 -4.695 1.00 96.75 98 GLU A N 1
ATOM 789 C CA . GLU A 1 98 ? 2.932 -5.723 -3.330 1.00 96.75 98 GLU A CA 1
ATOM 790 C C . GLU A 1 98 ? 2.621 -4.513 -2.440 1.00 96.75 98 GLU A C 1
ATOM 792 O O . GLU A 1 98 ? 2.237 -4.667 -1.281 1.00 96.75 98 GLU A O 1
ATOM 797 N N . SER A 1 99 ? 2.736 -3.298 -2.981 1.00 96.25 99 SER A N 1
ATOM 798 C CA . SER A 1 99 ? 2.358 -2.072 -2.279 1.00 96.25 99 SER A CA 1
ATOM 799 C C . SER A 1 99 ? 0.862 -2.014 -1.975 1.00 96.25 99 SER A C 1
ATOM 801 O O . SER A 1 99 ? 0.466 -1.567 -0.894 1.00 96.25 99 SER A O 1
ATOM 803 N N . HIS A 1 100 ? 0.023 -2.454 -2.913 1.00 94.19 100 HIS A N 1
ATOM 804 C CA . HIS A 1 100 ? -1.421 -2.493 -2.711 1.00 94.19 100 HIS A CA 1
ATOM 805 C C . HIS A 1 100 ? -1.795 -3.508 -1.625 1.00 94.19 100 HIS A C 1
ATOM 807 O O . HIS A 1 100 ? -2.519 -3.169 -0.691 1.00 94.19 100 HIS A O 1
ATOM 813 N N . ARG A 1 101 ? -1.212 -4.712 -1.681 1.00 96.44 101 ARG A N 1
ATOM 814 C CA . ARG A 1 101 ? -1.396 -5.758 -0.669 1.00 96.44 101 ARG A CA 1
ATOM 815 C C . ARG A 1 101 ? -0.999 -5.281 0.729 1.00 96.44 101 ARG A C 1
ATOM 817 O O . ARG A 1 101 ? -1.809 -5.359 1.648 1.00 96.44 101 ARG A O 1
ATOM 824 N N . ARG A 1 102 ? 0.197 -4.698 0.879 1.00 95.56 102 ARG A N 1
ATOM 825 C CA . ARG A 1 102 ? 0.657 -4.120 2.156 1.00 95.56 102 ARG A CA 1
ATOM 826 C C . ARG A 1 102 ? -0.303 -3.062 2.700 1.00 95.56 102 ARG A C 1
ATOM 828 O O . ARG A 1 102 ? -0.577 -3.042 3.899 1.00 95.56 102 ARG A O 1
ATOM 835 N N . SER A 1 103 ? -0.835 -2.210 1.823 1.00 94.44 103 SER A N 1
ATOM 836 C CA . SER A 1 103 ? -1.795 -1.167 2.205 1.00 94.44 103 SER A CA 1
ATOM 837 C C . SER A 1 103 ? -3.121 -1.755 2.696 1.00 94.44 103 SER A C 1
ATOM 839 O O . SER A 1 103 ? -3.663 -1.281 3.695 1.00 94.44 103 SER A O 1
ATOM 841 N N . LEU A 1 104 ? -3.628 -2.799 2.031 1.00 95.44 104 LEU A N 1
ATOM 842 C CA . LEU A 1 104 ? -4.842 -3.511 2.441 1.00 95.44 104 LEU A CA 1
ATOM 843 C C . LEU A 1 104 ? -4.664 -4.186 3.805 1.00 95.44 104 LEU A C 1
ATOM 845 O O . LEU A 1 104 ? -5.476 -3.968 4.706 1.00 95.44 104 LEU A O 1
ATOM 849 N N . ASP A 1 105 ? -3.572 -4.929 3.991 1.00 96.06 105 ASP A N 1
ATOM 850 C CA . ASP A 1 105 ? -3.268 -5.613 5.252 1.00 96.06 105 ASP A CA 1
ATOM 851 C C . ASP A 1 105 ? -3.152 -4.624 6.420 1.00 96.06 105 ASP A C 1
ATOM 853 O O . ASP A 1 105 ? -3.640 -4.876 7.526 1.00 96.06 105 ASP A O 1
ATOM 857 N N . LEU A 1 106 ? -2.518 -3.472 6.182 1.00 95.81 106 LEU A N 1
ATOM 858 C CA . LEU A 1 106 ? -2.418 -2.407 7.175 1.00 95.81 106 LEU A CA 1
ATOM 859 C C . LEU A 1 106 ? -3.787 -1.777 7.466 1.00 95.81 106 LEU A C 1
ATOM 861 O O . LEU A 1 106 ? -4.121 -1.554 8.630 1.00 95.81 106 LEU A O 1
ATOM 865 N N . GLY A 1 107 ? -4.605 -1.552 6.435 1.00 95.56 107 GLY A N 1
ATOM 866 C CA . GLY A 1 107 ? -5.971 -1.049 6.572 1.00 95.56 107 GLY A CA 1
ATOM 867 C C . GLY A 1 107 ? -6.862 -1.958 7.424 1.00 95.56 107 GLY A C 1
ATOM 868 O O . GLY A 1 107 ? -7.592 -1.466 8.287 1.00 95.56 107 GLY A O 1
ATOM 869 N N . ILE A 1 108 ? -6.752 -3.280 7.257 1.00 95.94 108 ILE A N 1
ATOM 870 C CA . ILE A 1 108 ? -7.466 -4.263 8.087 1.00 95.94 108 ILE A CA 1
ATOM 871 C C . ILE A 1 108 ? -7.065 -4.115 9.559 1.00 95.94 108 ILE A C 1
ATOM 873 O O . ILE A 1 108 ? -7.937 -4.025 10.426 1.00 95.94 108 ILE A O 1
ATOM 877 N N . LYS A 1 109 ? -5.760 -4.030 9.846 1.00 94.44 109 LYS A N 1
ATOM 878 C CA . LYS A 1 109 ? -5.243 -3.867 11.217 1.00 94.44 109 LYS A CA 1
ATOM 879 C C . LYS A 1 109 ? -5.723 -2.565 11.857 1.00 94.44 109 LYS A C 1
ATOM 881 O O . LYS A 1 109 ? -6.152 -2.573 13.007 1.00 94.44 109 LYS A O 1
ATOM 886 N N . ILE A 1 110 ? -5.726 -1.464 11.105 1.00 95.31 110 ILE A N 1
ATOM 887 C CA . ILE A 1 110 ? -6.253 -0.170 11.566 1.00 95.31 110 ILE A CA 1
ATOM 888 C C . ILE A 1 110 ? -7.745 -0.267 11.871 1.00 95.31 110 ILE A C 1
ATOM 890 O O . ILE A 1 110 ? -8.196 0.208 12.911 1.00 95.31 110 ILE A O 1
ATOM 894 N N . GLY A 1 111 ? -8.522 -0.900 10.990 1.00 94.69 111 GLY A N 1
ATOM 895 C CA . GLY A 1 111 ? -9.954 -1.098 11.201 1.00 94.69 111 GLY A CA 1
ATOM 896 C C . GLY A 1 111 ? -10.249 -1.917 12.459 1.00 94.69 111 GLY A C 1
ATOM 897 O O . GLY A 1 111 ? -11.139 -1.560 13.232 1.00 94.69 111 GLY A O 1
ATOM 898 N N . GLN A 1 112 ? -9.475 -2.979 12.696 1.00 94.38 112 GLN A N 1
ATOM 899 C CA . GLN A 1 112 ? -9.553 -3.779 13.918 1.00 94.38 112 GLN A CA 1
ATOM 900 C C . GLN A 1 112 ? -9.205 -2.940 15.152 1.00 94.38 112 GLN A C 1
ATOM 902 O O . GLN A 1 112 ? -9.995 -2.904 16.092 1.00 94.38 112 GLN A O 1
ATOM 907 N N . GLN A 1 113 ? -8.093 -2.203 15.124 1.00 93.12 113 GLN A N 1
ATOM 908 C CA . GLN A 1 113 ? -7.668 -1.343 16.228 1.00 93.12 113 GLN A CA 1
ATOM 909 C C . GLN A 1 113 ? -8.716 -0.271 16.563 1.00 93.12 113 GLN A C 1
ATOM 911 O O . GLN A 1 113 ? -9.096 -0.117 17.724 1.00 93.12 113 GLN A O 1
ATOM 916 N N . ARG A 1 114 ? -9.232 0.448 15.559 1.00 93.06 114 ARG A N 1
ATOM 917 C CA . ARG A 1 114 ? -10.269 1.475 15.751 1.00 93.06 114 ARG A CA 1
ATOM 918 C C . ARG A 1 114 ? -11.544 0.880 16.340 1.00 93.06 114 ARG A C 1
ATOM 920 O O . ARG A 1 114 ? -12.039 1.393 17.337 1.00 93.06 114 ARG A O 1
ATOM 927 N N . ARG A 1 115 ? -12.018 -0.250 15.797 1.00 93.38 115 ARG A N 1
ATOM 928 C CA . ARG A 1 115 ? -13.177 -0.973 16.344 1.00 93.38 115 ARG A CA 1
ATOM 929 C C . ARG A 1 115 ? -12.957 -1.344 17.809 1.00 93.38 115 ARG A C 1
ATOM 931 O O . ARG A 1 115 ? -13.845 -1.122 18.626 1.00 93.38 115 ARG A O 1
ATOM 938 N N . THR A 1 116 ? -11.798 -1.905 18.147 1.00 92.12 116 THR A N 1
ATOM 939 C CA . THR A 1 116 ? -11.473 -2.281 19.529 1.00 92.12 116 THR A CA 1
ATOM 940 C C . THR A 1 116 ? -11.492 -1.059 20.444 1.00 92.12 116 THR A C 1
ATOM 942 O O . THR A 1 116 ? -12.121 -1.101 21.501 1.00 92.12 116 THR A O 1
ATOM 945 N N . ARG A 1 117 ? -10.892 0.061 20.020 1.00 90.94 117 ARG A N 1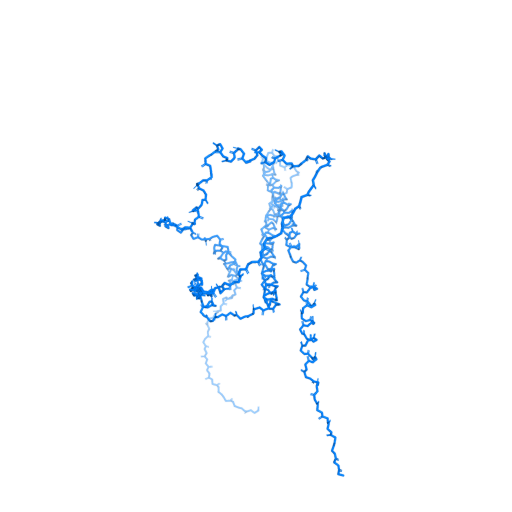
ATOM 946 C CA . ARG A 1 117 ? -10.914 1.323 20.774 1.00 90.94 117 ARG A CA 1
ATOM 947 C C . ARG A 1 117 ? -12.329 1.866 20.967 1.00 90.94 117 ARG A C 1
ATOM 949 O O . ARG A 1 117 ? -12.659 2.275 22.077 1.00 90.94 117 ARG A O 1
ATOM 956 N N . ASP A 1 118 ? -13.180 1.805 19.948 1.00 90.81 118 ASP A N 1
ATOM 957 C CA . ASP A 1 118 ? -14.578 2.240 20.040 1.00 90.81 118 ASP A CA 1
ATOM 958 C C . ASP A 1 118 ? -15.384 1.380 21.021 1.00 90.81 118 ASP A C 1
ATOM 960 O O . ASP A 1 118 ? -16.134 1.909 21.848 1.00 90.81 118 ASP A O 1
ATOM 964 N N . VAL A 1 119 ? -15.202 0.056 20.976 1.00 90.75 119 VAL A N 1
ATOM 965 C CA . VAL A 1 119 ? -15.848 -0.884 21.904 1.00 90.75 119 VAL A CA 1
ATOM 966 C C . VAL A 1 119 ? -15.381 -0.630 23.333 1.00 90.75 119 VAL A C 1
ATOM 968 O O . VAL A 1 119 ? -16.209 -0.572 24.239 1.00 90.75 119 VAL A O 1
ATOM 971 N N . VAL A 1 120 ? -14.085 -0.408 23.548 1.00 90.12 120 VAL A N 1
ATOM 972 C CA . VAL A 1 120 ? -13.541 -0.078 24.871 1.00 90.12 120 VAL A CA 1
ATOM 973 C C . VAL A 1 120 ? -14.055 1.276 25.361 1.00 90.12 120 VAL A C 1
ATOM 975 O O . VAL A 1 120 ? -14.477 1.399 26.511 1.00 90.12 120 VAL A O 1
ATOM 978 N N . ALA A 1 121 ? -14.101 2.293 24.499 1.00 90.00 121 ALA A N 1
ATOM 979 C CA . ALA A 1 121 ? -14.658 3.598 24.838 1.00 90.00 121 ALA A CA 1
ATOM 980 C C . ALA A 1 121 ? -16.148 3.502 25.203 1.00 90.00 121 ALA A C 1
ATOM 982 O O . ALA A 1 121 ? -16.595 4.135 26.161 1.00 90.00 121 ALA A O 1
ATOM 983 N N . TRP A 1 122 ? -16.922 2.687 24.481 1.00 89.56 122 TRP A N 1
ATOM 984 C CA . TRP A 1 122 ? -18.308 2.371 24.824 1.00 89.56 122 TRP A CA 1
ATOM 985 C C . TRP A 1 122 ? -18.407 1.636 26.165 1.00 89.56 122 TRP A C 1
ATOM 987 O O . TRP A 1 122 ? -19.180 2.054 27.029 1.00 89.56 122 TRP A O 1
ATOM 997 N N . ALA A 1 123 ? -17.579 0.613 26.374 1.00 88.56 123 ALA A N 1
ATOM 998 C CA . ALA A 1 123 ? -17.538 -0.167 27.601 1.00 88.56 123 ALA A CA 1
ATOM 999 C C . ALA A 1 123 ? -17.132 0.681 28.810 1.00 88.56 123 ALA A C 1
ATOM 1001 O O . ALA A 1 123 ? -17.544 0.363 29.911 1.00 88.56 123 ALA A O 1
ATOM 1002 N N . LYS A 1 124 ? -16.404 1.791 28.644 1.00 87.25 124 LYS A N 1
ATOM 1003 C CA . LYS A 1 124 ? -16.090 2.726 29.739 1.00 87.25 124 LYS A CA 1
ATOM 1004 C C . LYS A 1 124 ? -17.281 3.619 30.146 1.00 87.25 124 LYS A C 1
ATOM 1006 O O . LYS A 1 124 ? -17.315 4.090 31.284 1.00 87.25 124 LYS A O 1
ATOM 1011 N N . LYS A 1 125 ? -18.300 3.829 29.295 1.00 89.12 125 LYS A N 1
ATOM 1012 C CA . LYS A 1 125 ? -19.448 4.736 29.571 1.00 89.12 125 LYS A CA 1
ATOM 1013 C C . LYS A 1 125 ? -20.305 4.266 30.755 1.00 89.12 125 LYS A C 1
ATOM 1015 O O . LYS A 1 125 ? -20.365 3.084 31.049 1.00 89.12 125 LYS A O 1
ATOM 1020 N N . ARG A 1 126 ? -21.043 5.164 31.427 1.00 79.06 126 ARG A N 1
ATOM 1021 C CA . ARG A 1 126 ? -21.946 4.783 32.546 1.00 79.06 126 ARG A CA 1
ATOM 1022 C C . ARG A 1 126 ? -23.181 3.978 32.121 1.00 79.06 126 ARG A C 1
ATOM 1024 O O . ARG A 1 126 ? -23.677 3.176 32.902 1.00 79.06 126 ARG A O 1
ATOM 1031 N N . ARG A 1 127 ? -23.696 4.194 30.906 1.00 78.50 127 ARG A N 1
ATOM 1032 C CA . ARG A 1 127 ? -24.809 3.417 30.336 1.00 78.50 127 ARG A CA 1
ATOM 1033 C C . ARG A 1 127 ? -24.271 2.525 29.223 1.00 78.50 127 ARG A C 1
ATOM 1035 O O . ARG A 1 127 ? -23.957 3.023 28.148 1.00 78.50 127 ARG A O 1
ATOM 1042 N N . ARG A 1 128 ? -24.163 1.229 29.518 1.00 83.00 128 ARG A N 1
ATOM 1043 C CA . ARG A 1 128 ? -23.539 0.205 28.659 1.00 83.00 128 ARG A CA 1
ATOM 1044 C C . ARG A 1 128 ? -24.545 -0.823 28.128 1.00 83.00 128 ARG A C 1
ATOM 1046 O O . ARG A 1 128 ? -24.151 -1.846 27.595 1.00 83.00 128 ARG A O 1
ATOM 1053 N N . PHE A 1 129 ? -25.846 -0.599 28.308 1.00 86.38 129 PHE A N 1
ATOM 1054 C CA . PHE A 1 129 ? -26.869 -1.536 27.845 1.00 86.38 129 PHE A CA 1
ATOM 1055 C C . PHE A 1 129 ? -27.341 -1.147 26.447 1.00 86.38 129 PHE A C 1
ATOM 1057 O O . PHE A 1 129 ? -27.733 -0.001 26.223 1.00 86.38 129 PHE A O 1
ATOM 1064 N N . ILE A 1 130 ? -27.307 -2.107 25.525 1.00 85.75 130 ILE A N 1
ATOM 1065 C CA . ILE A 1 130 ? -27.907 -2.000 24.194 1.00 85.75 130 ILE A CA 1
ATOM 1066 C C . ILE A 1 130 ? -29.138 -2.903 24.202 1.00 85.75 130 ILE A C 1
ATOM 1068 O O . ILE A 1 130 ? -29.052 -4.067 24.592 1.00 85.75 130 ILE A O 1
ATOM 1072 N N . HIS A 1 131 ? -30.292 -2.368 23.812 1.00 88.62 131 HIS A N 1
ATOM 1073 C CA . HIS A 1 131 ? -31.504 -3.171 23.695 1.00 88.62 131 HIS A CA 1
ATOM 1074 C C . HIS A 1 131 ? -31.421 -4.099 22.481 1.00 88.62 131 HIS A C 1
ATOM 1076 O O . HIS A 1 131 ? -30.829 -3.744 21.460 1.00 88.62 131 HIS A O 1
ATOM 1082 N N . LYS A 1 132 ? -32.040 -5.280 22.577 1.00 92.50 132 LYS A N 1
ATOM 1083 C CA . LYS A 1 132 ? -32.040 -6.284 21.503 1.00 92.50 132 LYS A CA 1
ATOM 1084 C C . LYS A 1 132 ? -32.560 -5.696 20.190 1.00 92.50 132 LYS A C 1
ATOM 1086 O O . LYS A 1 132 ? -31.977 -5.943 19.141 1.00 92.50 132 LYS A O 1
ATOM 1091 N N . GLU A 1 133 ? -33.632 -4.916 20.255 1.00 92.75 133 GLU A N 1
ATOM 1092 C CA . GLU A 1 133 ? -34.292 -4.312 19.096 1.00 92.75 133 GLU A CA 1
ATOM 1093 C C . GLU A 1 133 ? -33.367 -3.309 18.401 1.00 92.75 133 GLU A C 1
ATOM 1095 O O . GLU A 1 133 ? -33.243 -3.329 17.179 1.00 92.75 133 GLU A O 1
ATOM 1100 N N . ASP A 1 134 ? -32.662 -2.488 19.185 1.00 88.88 134 ASP A N 1
ATOM 1101 C CA . ASP A 1 134 ? -31.713 -1.496 18.675 1.00 88.88 134 ASP A CA 1
ATOM 1102 C C . ASP A 1 134 ? -30.489 -2.176 18.038 1.00 88.88 134 ASP A C 1
ATOM 1104 O O . ASP A 1 134 ? -30.019 -1.744 16.986 1.00 88.88 134 ASP A O 1
ATOM 1108 N N . LEU A 1 135 ? -29.995 -3.267 18.639 1.00 89.69 135 LEU A N 1
ATOM 1109 C CA . LEU A 1 135 ? -28.891 -4.053 18.082 1.00 89.69 135 LEU A CA 1
ATOM 1110 C C . LEU A 1 135 ? -29.287 -4.728 16.763 1.00 89.69 135 LEU A C 1
ATOM 1112 O O . LEU A 1 135 ? -28.530 -4.671 15.799 1.00 89.69 135 LEU A O 1
ATOM 1116 N N . LEU A 1 136 ? -30.468 -5.352 16.707 1.00 91.88 136 LEU A N 1
ATOM 1117 C CA . LEU A 1 136 ? -30.974 -5.984 15.486 1.00 91.88 136 LEU A CA 1
ATOM 1118 C C . LEU A 1 136 ? -31.217 -4.951 14.382 1.00 91.88 136 LEU A C 1
ATOM 1120 O O . LEU A 1 136 ? -30.841 -5.193 13.238 1.00 91.88 136 LEU A O 1
ATOM 1124 N N . ALA A 1 137 ? -31.780 -3.785 14.716 1.00 90.94 137 ALA A N 1
ATOM 1125 C CA . ALA A 1 137 ? -31.938 -2.691 13.763 1.00 90.94 137 ALA A CA 1
ATOM 1126 C C . ALA A 1 137 ? -30.579 -2.256 13.197 1.00 90.94 137 ALA A C 1
ATOM 1128 O O . ALA A 1 137 ? -30.415 -2.215 11.979 1.00 90.94 137 ALA A O 1
ATOM 1129 N N . PHE A 1 138 ? -29.586 -2.042 14.065 1.00 88.44 138 PHE A N 1
ATOM 1130 C CA . PHE A 1 138 ? -28.231 -1.672 13.663 1.00 88.44 138 PHE A CA 1
ATOM 1131 C C . PHE A 1 138 ? -27.571 -2.717 12.750 1.00 88.44 138 PHE A C 1
ATOM 1133 O O . PHE A 1 138 ? -27.072 -2.364 11.683 1.00 88.44 138 PHE A O 1
ATOM 1140 N N . LEU A 1 139 ? -27.600 -4.001 13.127 1.00 91.12 139 LEU A N 1
ATOM 1141 C CA . LEU A 1 139 ? -26.986 -5.083 12.344 1.00 91.12 139 LEU A CA 1
ATOM 1142 C C . LEU A 1 139 ? -27.653 -5.279 10.974 1.00 91.12 139 LEU A C 1
ATOM 1144 O O . LEU A 1 139 ? -26.988 -5.681 10.024 1.00 91.12 139 LEU A O 1
ATOM 1148 N N . CYS A 1 140 ? -28.945 -4.970 10.860 1.00 93.62 140 CYS A N 1
ATOM 1149 C CA . CYS A 1 140 ? -29.683 -5.025 9.599 1.00 93.62 140 CYS A CA 1
ATOM 1150 C C . CYS A 1 140 ? -29.637 -3.712 8.792 1.00 93.62 140 CYS A C 1
ATOM 1152 O O . CYS A 1 140 ? -30.225 -3.659 7.714 1.00 93.62 140 CYS A O 1
ATOM 1154 N N . GLY A 1 141 ? -28.974 -2.657 9.284 1.00 90.06 141 GLY A N 1
ATOM 1155 C CA . GLY A 1 141 ? -28.917 -1.348 8.618 1.00 90.06 141 GLY A CA 1
ATOM 1156 C C . GLY A 1 141 ? -30.212 -0.526 8.698 1.00 90.06 141 GLY A C 1
ATOM 1157 O O . GLY A 1 141 ? -30.377 0.438 7.952 1.00 90.06 141 GLY A O 1
ATOM 1158 N N . ASN A 1 142 ? -31.128 -0.890 9.597 1.00 89.19 142 ASN A N 1
ATOM 1159 C CA . ASN A 1 142 ? -32.361 -0.155 9.860 1.00 89.19 142 ASN A CA 1
ATOM 1160 C C . ASN A 1 14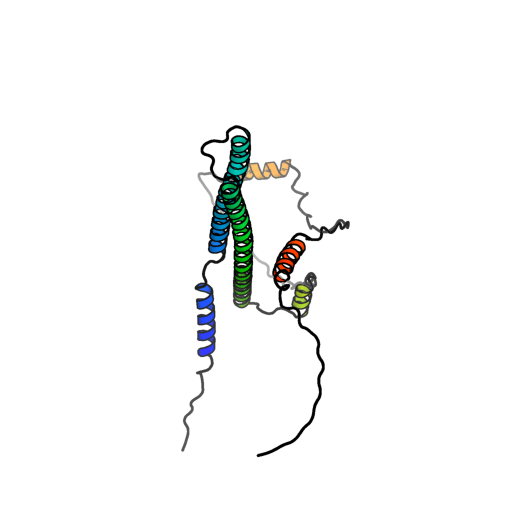2 ? -32.105 0.972 10.872 1.00 89.19 142 ASN A C 1
ATOM 1162 O O . ASN A 1 142 ? -31.284 0.834 11.784 1.00 89.19 142 ASN A O 1
ATOM 1166 N N . SER A 1 143 ? -32.827 2.090 10.753 1.00 75.25 143 SER A N 1
ATOM 1167 C CA . SER A 1 143 ? -32.784 3.132 11.782 1.00 75.25 143 SER A CA 1
ATOM 1168 C C . SER A 1 143 ? -33.352 2.590 13.102 1.00 75.25 143 SER A C 1
ATOM 1170 O O . SER A 1 143 ? -34.325 1.829 13.083 1.00 75.25 143 SER A O 1
ATOM 1172 N N . PRO A 1 144 ? -32.760 2.944 14.260 1.00 71.19 144 PRO A N 1
ATOM 1173 C CA . PRO A 1 144 ? -33.285 2.500 15.542 1.00 71.19 144 PRO A CA 1
ATOM 1174 C C . PRO A 1 144 ? -34.732 2.995 15.695 1.00 71.19 144 PRO A C 1
ATOM 1176 O O . PRO A 1 144 ? -35.024 4.141 15.328 1.00 71.19 144 PRO A O 1
ATOM 1179 N N . PRO A 1 145 ? -35.648 2.153 16.206 1.00 67.75 145 PRO A N 1
ATOM 1180 C CA . PRO A 1 145 ? -37.049 2.521 16.343 1.00 67.75 145 PRO A CA 1
ATOM 1181 C C . PRO A 1 145 ? -37.171 3.797 17.183 1.00 67.75 145 PRO A C 1
ATOM 1183 O O . PRO A 1 145 ? -36.612 3.890 18.278 1.00 67.75 145 PRO A O 1
ATOM 1186 N N . SER A 1 146 ? -37.895 4.796 16.661 1.00 63.12 146 SER A N 1
ATOM 1187 C CA . SER A 1 146 ? -38.171 6.039 17.385 1.00 63.12 146 SER A CA 1
ATOM 1188 C C . SER A 1 146 ? -38.904 5.695 18.677 1.00 63.12 146 SER A C 1
ATOM 1190 O O . SER A 1 146 ? -40.081 5.331 18.662 1.00 63.12 146 SER A O 1
ATOM 1192 N N . ARG A 1 147 ? -38.197 5.751 19.810 1.00 71.38 147 ARG A N 1
ATOM 1193 C CA . ARG A 1 147 ? -38.833 5.540 21.107 1.00 71.38 147 ARG A CA 1
ATOM 1194 C C . ARG A 1 147 ? -39.719 6.748 21.389 1.00 71.38 147 ARG A C 1
ATOM 1196 O O . ARG A 1 147 ? -39.199 7.868 21.393 1.00 71.38 147 ARG A O 1
ATOM 1203 N N . PRO A 1 148 ? -41.016 6.559 21.686 1.00 61.31 148 PRO A N 1
ATOM 1204 C CA . PRO A 1 148 ? -41.815 7.641 22.228 1.00 61.31 148 PRO A CA 1
ATOM 1205 C C . PRO A 1 148 ? -41.141 8.078 23.531 1.00 61.31 148 PRO A C 1
ATOM 1207 O O . PRO A 1 148 ? -41.032 7.296 24.479 1.00 61.31 148 PRO A O 1
ATOM 1210 N N . ARG A 1 149 ? -40.608 9.308 23.566 1.00 56.69 149 ARG A N 1
ATOM 1211 C CA . ARG A 1 149 ? -40.158 9.905 24.825 1.00 56.69 149 ARG A CA 1
ATOM 1212 C C . ARG A 1 149 ? -41.365 9.874 25.747 1.00 56.69 149 ARG A C 1
ATOM 1214 O O . ARG A 1 149 ? -42.388 10.464 25.412 1.00 56.69 149 ARG A O 1
ATOM 1221 N N . GLY A 1 150 ? -41.248 9.124 26.844 1.00 50.75 150 GLY A N 1
ATOM 1222 C CA . GLY A 1 150 ? -42.310 8.987 27.829 1.00 50.75 150 GLY A CA 1
ATOM 1223 C C . GLY A 1 150 ? -42.898 10.359 28.115 1.00 50.75 150 GLY A C 1
ATOM 1224 O O . GLY A 1 150 ? -42.153 11.297 28.406 1.00 50.75 150 GLY A O 1
ATOM 1225 N N . VAL A 1 151 ? -44.212 10.468 27.937 1.00 50.22 151 VAL A N 1
ATOM 1226 C CA . VAL A 1 151 ? -45.001 11.652 28.258 1.00 50.22 151 VAL A CA 1
ATOM 1227 C C . VAL A 1 151 ? -44.610 12.061 29.673 1.00 50.22 151 VAL A C 1
ATOM 1229 O O . VAL A 1 151 ? -44.931 11.370 30.639 1.00 50.22 151 VAL A O 1
ATOM 1232 N N . GLN A 1 152 ? -43.835 13.138 29.799 1.00 51.97 152 GLN A N 1
ATOM 1233 C CA . GLN A 1 152 ? -43.629 13.772 31.088 1.00 51.97 152 GLN A CA 1
ATOM 1234 C C . GLN A 1 152 ? -45.005 14.288 31.497 1.00 51.97 152 GLN A C 1
ATOM 1236 O O . GLN A 1 152 ? -45.480 15.277 30.943 1.00 51.97 152 GLN A O 1
ATOM 1241 N N . LEU A 1 153 ? -45.678 13.584 32.411 1.00 57.28 153 LEU A N 1
ATOM 1242 C CA . LEU A 1 153 ? -46.844 14.146 33.081 1.00 57.28 153 LEU A CA 1
ATOM 1243 C C . LEU A 1 153 ? -46.424 15.507 33.665 1.00 57.28 153 LEU A C 1
ATOM 1245 O O . LEU A 1 153 ? -45.374 15.576 34.319 1.00 57.28 153 LEU A O 1
ATOM 1249 N N . PRO A 1 154 ? -47.203 16.580 33.449 1.00 44.88 154 PRO A N 1
ATOM 1250 C CA . PRO A 1 154 ? -46.885 17.879 34.011 1.00 44.88 154 PRO A CA 1
ATOM 1251 C C . PRO A 1 154 ? -46.979 17.760 35.532 1.00 44.88 154 PRO A C 1
ATOM 1253 O O . PRO A 1 154 ? -48.051 17.556 36.100 1.00 44.88 154 PRO A O 1
ATOM 1256 N N . ARG A 1 155 ? -45.830 17.839 36.208 1.00 50.28 155 ARG A N 1
ATOM 1257 C CA . ARG A 1 155 ? -45.792 18.002 37.660 1.00 50.28 155 ARG A CA 1
ATOM 1258 C C . ARG A 1 155 ? -46.405 19.364 37.971 1.00 50.28 155 ARG A C 1
ATOM 1260 O O . ARG A 1 155 ? -45.789 20.385 37.692 1.00 50.28 155 ARG A O 1
ATOM 1267 N N . SER A 1 156 ? -47.613 19.347 38.528 1.00 46.16 156 SER A N 1
ATOM 1268 C CA . SER A 1 156 ? -48.283 20.491 39.148 1.00 46.16 156 SER A CA 1
ATOM 1269 C C . SER A 1 156 ? -47.315 21.212 40.091 1.00 46.16 156 SER A C 1
ATOM 1271 O O . SER A 1 156 ? -47.017 20.717 41.180 1.00 46.16 156 SER A O 1
ATOM 1273 N N . SER A 1 157 ? -46.795 22.363 39.666 1.00 43.06 157 SER A N 1
ATOM 1274 C CA . SER A 1 157 ? -46.044 23.282 40.514 1.00 43.06 157 SER A CA 1
ATOM 1275 C C . SER A 1 157 ? -47.028 23.962 41.460 1.00 43.06 157 SER A C 1
ATOM 1277 O O . SER A 1 157 ? -47.731 24.889 41.068 1.00 43.06 157 SER A O 1
ATOM 1279 N N . SER A 1 158 ? -47.106 23.458 42.691 1.00 44.00 158 SER A N 1
ATOM 1280 C CA . SER A 1 158 ? -47.829 24.117 43.774 1.00 44.00 158 SER A CA 1
ATOM 1281 C C . SER A 1 158 ? -47.202 25.481 44.045 1.00 44.00 158 SER A C 1
ATOM 1283 O O . SER A 1 158 ? -46.002 25.577 44.312 1.00 44.00 158 SER A O 1
ATOM 1285 N N . ASP A 1 159 ? -48.050 26.501 43.991 1.00 44.88 159 ASP A N 1
ATOM 1286 C CA . ASP A 1 159 ? -47.819 27.867 44.438 1.00 44.88 159 ASP A CA 1
ATOM 1287 C C . ASP A 1 159 ? -47.017 27.942 45.738 1.00 44.88 159 ASP A C 1
ATOM 1289 O O . ASP A 1 159 ? -47.432 27.413 46.773 1.00 44.88 159 ASP A O 1
ATOM 1293 N N . ARG A 1 160 ? -45.916 28.698 45.702 1.00 44.19 160 ARG A N 1
ATOM 1294 C CA . ARG A 1 160 ? -45.428 29.456 46.856 1.00 44.19 160 ARG A CA 1
ATOM 1295 C C . ARG A 1 160 ? -44.918 30.815 46.392 1.00 44.19 160 ARG A C 1
ATOM 1297 O O . ARG A 1 160 ? -43.826 30.961 45.856 1.00 44.19 160 ARG A O 1
ATOM 1304 N N . SER A 1 161 ? -45.780 31.793 46.607 1.00 40.75 161 SER A N 1
ATOM 1305 C CA . SER A 1 161 ? -45.601 33.230 46.462 1.00 40.75 161 SER A CA 1
ATOM 1306 C C . SER A 1 161 ? -44.613 33.846 47.469 1.00 40.75 161 SER A C 1
ATOM 1308 O O . SER A 1 161 ? -44.574 33.422 48.625 1.00 40.75 161 SER A O 1
ATOM 1310 N N . SER A 1 162 ? -44.011 34.972 47.040 1.00 36.03 162 SER A N 1
ATOM 1311 C CA . SER A 1 162 ? -43.570 36.161 47.821 1.00 36.03 162 SER A CA 1
ATOM 1312 C C . SER A 1 162 ? -42.090 36.272 48.266 1.00 36.03 162 SER A C 1
ATOM 1314 O O . SER A 1 162 ? -41.485 35.258 48.597 1.00 36.03 162 SER A O 1
ATOM 1316 N N . PRO A 1 163 ? -41.529 37.496 48.458 1.00 46.78 163 PRO A N 1
ATOM 1317 C CA . PRO A 1 163 ? -41.597 38.700 47.619 1.00 46.78 163 PRO A CA 1
ATOM 1318 C C . PRO A 1 163 ? -40.227 39.397 47.390 1.00 46.78 163 PRO A C 1
ATOM 1320 O O . PRO A 1 163 ? -39.190 39.080 47.961 1.00 46.78 163 PRO A O 1
ATOM 1323 N N . ARG A 1 164 ? -40.304 40.398 46.514 1.00 44.09 164 ARG A N 1
ATOM 1324 C CA . ARG A 1 164 ? -39.324 41.369 46.008 1.00 44.09 164 ARG A CA 1
ATOM 1325 C C . ARG A 1 164 ? -38.684 42.246 47.107 1.00 44.09 164 ARG A C 1
ATOM 1327 O O . ARG A 1 164 ? -39.413 42.806 47.918 1.00 44.09 164 ARG A O 1
ATOM 1334 N N . SER A 1 165 ? -37.374 42.500 47.005 1.00 37.03 165 SER A N 1
ATOM 1335 C CA . SER A 1 165 ? -36.700 43.661 47.615 1.00 37.03 165 SER A CA 1
ATOM 1336 C C . SER A 1 165 ? -35.929 44.432 46.542 1.00 37.03 165 SER A C 1
ATOM 1338 O O . SER A 1 165 ? -35.082 43.878 45.847 1.00 37.03 165 SER A O 1
ATOM 1340 N N . HIS A 1 166 ? -36.260 45.712 46.400 1.00 36.22 166 HIS A N 1
ATOM 1341 C CA . HIS A 1 166 ? -35.538 46.713 45.615 1.00 36.22 166 HIS A CA 1
ATOM 1342 C C . HIS A 1 166 ? -34.504 47.416 46.500 1.00 36.22 166 HIS A C 1
ATOM 1344 O O . HIS A 1 166 ? -34.804 47.615 47.674 1.00 36.22 166 HIS A O 1
ATOM 1350 N N . THR A 1 167 ? -33.373 47.882 45.949 1.00 37.28 167 THR A N 1
ATOM 1351 C CA . THR A 1 167 ? -32.931 49.308 45.931 1.00 37.28 167 THR A CA 1
ATOM 1352 C C . THR A 1 167 ? -31.488 49.476 45.383 1.00 37.28 167 THR A C 1
ATOM 1354 O O . THR A 1 167 ? -30.778 48.479 45.270 1.00 37.28 167 THR A O 1
ATOM 1357 N N . PRO A 1 168 ? -31.095 50.692 44.927 1.00 51.88 168 PRO A N 1
ATOM 1358 C CA . PRO A 1 168 ? -30.175 50.939 43.802 1.00 51.88 168 PRO A CA 1
ATOM 1359 C C . PRO A 1 168 ? -28.854 51.641 44.193 1.00 51.88 168 PRO A C 1
ATOM 1361 O O . PRO A 1 168 ? -28.742 52.125 45.312 1.00 51.88 168 PRO A O 1
ATOM 1364 N N . SER A 1 169 ? -27.899 51.773 43.254 1.00 29.23 169 SER A N 1
ATOM 1365 C CA . SER A 1 169 ? -27.041 52.969 43.042 1.00 29.23 169 SER A CA 1
ATOM 1366 C C . SER A 1 169 ? -25.869 52.677 42.077 1.00 29.23 169 SER A C 1
ATOM 1368 O O . SER A 1 169 ? -25.112 51.730 42.260 1.00 29.23 169 SER A O 1
ATOM 1370 N N . SER A 1 170 ? -25.730 53.526 41.063 1.00 34.47 170 SER A N 1
ATOM 1371 C CA . SER A 1 170 ? -24.590 53.750 40.142 1.00 34.47 170 SER A CA 1
ATOM 1372 C C . SER A 1 170 ? -24.266 55.265 40.190 1.00 34.47 170 SER A C 1
ATOM 1374 O O . SER A 1 170 ? -25.133 55.960 40.731 1.00 34.47 170 SER A O 1
ATOM 1376 N N . PRO A 1 171 ? -23.218 55.881 39.569 1.00 60.72 171 PRO A N 1
ATOM 1377 C CA . PRO A 1 171 ? -22.097 55.442 38.689 1.00 60.72 171 PRO A CA 1
ATOM 1378 C C . PRO A 1 171 ? -20.750 56.171 39.110 1.00 60.72 171 PRO A C 1
ATOM 1380 O O . PRO A 1 171 ? -20.684 56.512 40.293 1.00 60.72 171 PRO A O 1
ATOM 1383 N N . PRO A 1 172 ? -19.697 56.492 38.285 1.00 50.94 172 PRO A N 1
ATOM 1384 C CA . PRO A 1 172 ? -19.460 56.279 36.840 1.00 50.94 172 PRO A CA 1
ATOM 1385 C C . PRO A 1 172 ? -18.038 55.857 36.345 1.00 50.94 172 PRO A C 1
ATOM 1387 O O . PRO A 1 172 ? -17.043 55.999 37.047 1.00 50.94 172 PRO A O 1
ATOM 1390 N N . ARG A 1 173 ? -18.024 55.487 35.042 1.00 37.66 173 ARG A N 1
ATOM 1391 C CA . ARG A 1 173 ? -16.994 55.588 33.963 1.00 37.66 173 ARG A CA 1
ATOM 1392 C C . ARG A 1 173 ? -16.270 54.326 33.425 1.00 37.66 173 ARG A C 1
ATOM 1394 O O . ARG A 1 173 ? -15.416 53.776 34.101 1.00 37.66 173 ARG A O 1
ATOM 1401 N N . GLU A 1 174 ? -16.590 54.053 32.137 1.00 39.59 174 GLU A N 1
ATOM 1402 C CA . GLU A 1 174 ? -15.725 53.717 30.962 1.00 39.59 174 GLU A CA 1
ATOM 1403 C C . GLU A 1 174 ? -15.021 52.334 30.980 1.00 39.59 174 GLU A C 1
ATOM 1405 O O . GLU A 1 174 ? -14.397 51.988 31.967 1.00 39.59 174 GLU A O 1
ATOM 1410 N N . GLN A 1 175 ? -15.075 51.416 29.998 1.00 39.16 175 GLN A N 1
ATOM 1411 C CA . GLN A 1 175 ? -15.213 51.407 28.525 1.00 39.16 175 GLN A CA 1
ATOM 1412 C C . GLN A 1 175 ? -15.687 49.984 28.095 1.00 39.16 175 GLN A C 1
ATOM 1414 O O . GLN A 1 175 ? -15.252 48.987 28.664 1.00 39.16 175 GLN A O 1
ATOM 1419 N N . ASP A 1 176 ? -16.736 49.850 27.279 1.00 47.28 176 ASP A N 1
ATOM 1420 C CA . ASP A 1 176 ? -16.681 49.616 25.816 1.00 47.28 176 ASP A CA 1
ATOM 1421 C C . ASP A 1 176 ? -16.606 48.131 25.369 1.00 47.28 176 ASP A C 1
ATOM 1423 O O . ASP A 1 176 ? -15.575 47.631 24.937 1.00 47.28 176 ASP A O 1
ATOM 1427 N N . THR A 1 177 ? -17.727 47.402 25.492 1.00 50.00 177 THR A N 1
ATOM 1428 C CA . THR A 1 177 ? -17.971 46.103 24.804 1.00 50.00 177 THR A CA 1
ATOM 1429 C C . THR A 1 177 ? -19.433 45.930 24.343 1.00 50.00 177 THR A C 1
ATOM 1431 O O . THR A 1 177 ? -19.845 44.851 23.919 1.00 50.00 177 THR A O 1
ATOM 1434 N N . GLY A 1 178 ? -20.253 46.985 24.440 1.00 49.47 178 GLY A N 1
ATOM 1435 C CA . GLY A 1 178 ? -21.690 46.927 24.137 1.00 49.47 178 GLY A CA 1
ATOM 1436 C C . GLY A 1 178 ? -22.042 47.231 22.679 1.00 49.47 178 GLY A C 1
ATOM 1437 O O . GLY A 1 178 ? -23.026 46.692 22.171 1.00 49.47 178 GLY A O 1
ATOM 1438 N N . ASP A 1 179 ? -21.228 48.047 22.004 1.00 57.09 179 ASP A N 1
ATOM 1439 C CA . ASP A 1 179 ? -21.546 48.582 20.673 1.00 57.09 179 ASP A CA 1
ATOM 1440 C C . ASP A 1 179 ? -21.267 47.599 19.526 1.00 57.09 179 ASP A C 1
ATOM 1442 O O . ASP A 1 179 ? -21.943 47.630 18.495 1.00 57.09 179 ASP A O 1
ATOM 1446 N N . GLU A 1 180 ? -20.347 46.648 19.705 1.00 55.75 180 GLU A N 1
ATOM 1447 C CA . GLU A 1 180 ? -19.981 45.707 18.636 1.00 55.75 180 GLU A CA 1
ATOM 1448 C C . GLU A 1 180 ? -21.130 44.734 18.299 1.00 55.75 180 GLU A C 1
ATOM 1450 O O . GLU A 1 180 ? -21.356 44.365 17.145 1.00 55.75 180 GLU A O 1
ATOM 1455 N N . LEU A 1 181 ? -21.942 44.380 19.300 1.00 67.69 181 LEU A N 1
ATOM 1456 C CA . LEU A 1 181 ? -23.090 43.486 19.130 1.00 67.69 181 LEU A CA 1
ATOM 1457 C C . LEU A 1 181 ? -24.335 44.207 18.609 1.00 67.69 181 LEU A C 1
ATOM 1459 O O . LEU A 1 181 ? -25.233 43.552 18.075 1.00 67.69 181 LEU A O 1
ATOM 1463 N N . GLN A 1 182 ? -24.410 45.530 18.755 1.00 71.88 182 GLN A N 1
ATOM 1464 C CA . GLN A 1 182 ? -25.579 46.292 18.328 1.00 71.88 182 GLN A CA 1
ATOM 1465 C C . GLN A 1 182 ? -25.654 46.368 16.799 1.00 71.88 182 GLN A C 1
ATOM 1467 O O . GLN A 1 182 ? -26.707 46.100 16.224 1.00 71.88 182 GLN A O 1
ATOM 1472 N N . THR A 1 183 ? -24.510 46.550 16.136 1.00 69.75 183 THR A N 1
ATOM 1473 C CA . THR A 1 183 ? -24.394 46.481 14.669 1.00 69.75 183 THR A CA 1
ATOM 1474 C C . THR A 1 183 ? -24.841 45.116 14.125 1.00 69.75 183 THR A C 1
ATOM 1476 O O . THR A 1 183 ? -25.512 45.026 13.096 1.00 69.75 183 THR A O 1
ATOM 1479 N N . PHE A 1 184 ? -24.530 44.033 14.846 1.00 61.88 184 PHE A N 1
ATOM 1480 C CA . PHE A 1 184 ? -24.923 42.673 14.465 1.00 61.88 184 PHE A CA 1
ATOM 1481 C C . PHE A 1 184 ? -26.427 42.419 14.654 1.00 61.88 184 PHE A C 1
ATOM 1483 O O . PHE A 1 184 ? -27.065 41.762 13.827 1.00 61.88 184 PHE A O 1
ATOM 1490 N N . ARG A 1 185 ? -27.008 42.964 15.731 1.00 75.94 185 ARG A N 1
ATOM 1491 C CA . ARG A 1 185 ? -28.455 42.922 15.993 1.00 75.94 185 ARG A CA 1
ATOM 1492 C C . ARG A 1 185 ? -29.235 43.691 14.927 1.00 75.94 185 ARG A C 1
ATOM 1494 O O . ARG A 1 185 ? -30.240 43.177 14.437 1.00 75.94 185 ARG A O 1
ATOM 1501 N N . ASP A 1 186 ? -28.737 44.854 14.521 1.00 67.62 186 ASP A N 1
ATOM 1502 C CA . ASP A 1 186 ? -29.370 45.686 13.496 1.00 67.62 186 ASP A CA 1
ATOM 1503 C C . ASP A 1 186 ? -29.271 45.042 12.101 1.00 67.62 186 ASP A C 1
ATOM 1505 O O . ASP A 1 186 ? -30.252 45.033 11.355 1.00 67.62 186 ASP A O 1
ATOM 1509 N N . ALA A 1 187 ? -28.148 44.394 11.765 1.00 62.97 187 ALA A N 1
ATOM 1510 C CA . ALA A 1 187 ? -27.998 43.657 10.505 1.00 62.97 187 ALA A CA 1
ATOM 1511 C C . ALA A 1 187 ? -28.974 42.466 10.391 1.00 62.97 187 ALA A C 1
ATOM 1513 O O . ALA A 1 187 ? -29.589 42.261 9.340 1.00 62.97 187 ALA A O 1
ATOM 1514 N N . LEU A 1 188 ? -29.171 41.715 11.483 1.00 68.12 188 LEU A N 1
ATOM 1515 C CA . LEU A 1 188 ? -30.155 40.625 11.557 1.00 68.12 188 LEU A CA 1
ATOM 1516 C C . LEU A 1 188 ? -31.600 41.124 11.417 1.00 68.12 188 LEU A C 1
ATOM 1518 O O . LEU A 1 188 ? -32.422 40.462 10.776 1.00 68.12 188 LEU A O 1
ATOM 1522 N N . ALA A 1 189 ? -31.908 42.290 11.990 1.00 65.12 189 ALA A N 1
ATOM 1523 C CA . ALA A 1 189 ? -33.226 42.909 11.894 1.00 65.12 189 ALA A CA 1
ATOM 1524 C C . ALA A 1 189 ? -33.519 43.433 10.476 1.00 65.12 189 ALA A C 1
ATOM 1526 O O . ALA A 1 189 ? -34.626 43.246 9.972 1.00 65.12 189 ALA A O 1
ATOM 1527 N N . LEU A 1 190 ? -32.522 44.019 9.804 1.00 61.03 190 LEU A N 1
ATOM 1528 C CA . LEU A 1 190 ? -32.653 44.542 8.439 1.00 61.03 190 LEU A CA 1
ATOM 1529 C C . LEU A 1 190 ? -32.795 43.440 7.379 1.00 61.03 190 LEU A C 1
ATOM 1531 O O . LEU A 1 190 ? -33.439 43.660 6.358 1.00 61.03 190 LEU A O 1
ATOM 1535 N N . HIS A 1 191 ? -32.235 42.249 7.616 1.00 60.25 191 HIS A N 1
ATOM 1536 C CA . HIS A 1 191 ? -32.322 41.118 6.679 1.00 60.25 191 HIS A CA 1
ATOM 1537 C C . HIS A 1 191 ? -33.606 40.279 6.823 1.00 60.25 191 HIS A C 1
ATOM 1539 O O . HIS A 1 191 ? -33.719 39.225 6.202 1.00 60.25 191 HIS A O 1
ATOM 1545 N N . GLY A 1 192 ? -34.587 40.713 7.627 1.00 56.84 192 GLY A N 1
ATOM 1546 C CA . GLY A 1 192 ? -35.878 40.020 7.751 1.00 56.84 192 GLY A CA 1
ATOM 1547 C C . GLY A 1 192 ? -35.779 38.588 8.301 1.00 56.84 192 GLY A C 1
ATOM 1548 O O . GLY A 1 192 ? -36.695 37.787 8.126 1.00 56.84 192 GLY A O 1
ATOM 1549 N N . LEU A 1 193 ? -34.673 38.242 8.972 1.00 57.81 193 LEU A N 1
ATOM 1550 C CA . LEU A 1 193 ? -34.383 36.878 9.433 1.00 57.81 193 LEU A CA 1
ATOM 1551 C C . LEU A 1 193 ? -34.980 36.549 10.810 1.00 57.81 193 LEU A C 1
ATOM 1553 O O . LEU A 1 193 ? -34.999 35.379 11.192 1.00 57.81 193 LEU A O 1
ATOM 1557 N N . ASN A 1 194 ? -35.551 37.531 11.519 1.00 55.12 194 ASN A N 1
ATOM 1558 C CA . ASN A 1 194 ? -36.161 37.347 12.848 1.00 55.12 194 ASN A CA 1
ATOM 1559 C C . ASN A 1 194 ? -37.472 36.527 12.866 1.00 55.12 194 ASN A C 1
ATOM 1561 O O . ASN A 1 194 ? -38.120 36.423 13.903 1.00 55.12 194 ASN A O 1
ATOM 1565 N N . GLY A 1 195 ? -37.844 35.889 11.754 1.00 53.91 195 GLY A N 1
ATOM 1566 C CA . GLY A 1 195 ? -38.957 34.933 11.696 1.00 53.91 195 GLY A CA 1
ATOM 1567 C C . GLY A 1 195 ? -38.764 33.750 10.739 1.00 53.91 195 GLY A C 1
ATOM 1568 O O . GLY A 1 195 ? -39.593 32.846 10.737 1.00 53.91 195 GLY A O 1
ATOM 1569 N N . ALA A 1 196 ? -37.683 33.706 9.948 1.00 48.28 196 ALA A N 1
ATOM 1570 C CA . ALA A 1 196 ? -37.523 32.728 8.861 1.00 48.28 196 ALA A CA 1
ATOM 1571 C C . ALA A 1 196 ? -36.772 31.439 9.258 1.00 48.28 196 ALA A C 1
ATOM 1573 O O . ALA A 1 196 ? -36.833 30.449 8.536 1.00 48.28 196 ALA A O 1
ATOM 1574 N N . MET A 1 197 ? -36.101 31.414 10.417 1.00 44.12 197 MET A N 1
ATOM 1575 C CA . MET A 1 197 ? -35.326 30.251 10.892 1.00 44.12 197 MET A CA 1
ATOM 1576 C C . MET A 1 197 ? -35.969 29.510 12.076 1.00 44.12 197 MET A C 1
ATOM 1578 O O . MET A 1 197 ? -35.381 28.575 12.612 1.00 44.12 197 MET A O 1
ATOM 1582 N N . ALA A 1 198 ? -37.199 29.866 12.462 1.00 48.28 198 ALA A N 1
ATOM 1583 C CA . ALA A 1 198 ? -37.911 29.210 13.562 1.00 48.28 198 ALA A CA 1
ATOM 1584 C C . ALA A 1 198 ? -38.457 27.805 13.217 1.00 48.28 198 ALA A C 1
ATOM 1586 O O . ALA A 1 198 ? -39.050 27.170 14.083 1.00 48.28 198 ALA A O 1
ATOM 1587 N N . ASN A 1 199 ? -38.274 27.305 11.983 1.00 47.72 199 ASN A N 1
ATOM 1588 C CA . ASN A 1 199 ? -38.954 26.084 11.532 1.00 47.72 199 ASN A CA 1
ATOM 1589 C C . ASN A 1 199 ? -38.146 25.134 10.623 1.00 47.72 199 ASN A C 1
ATOM 1591 O O . ASN A 1 199 ? -38.737 24.316 9.920 1.00 47.72 199 ASN A O 1
ATOM 1595 N N . VAL A 1 200 ? -36.807 25.174 10.636 1.00 42.00 200 VAL A N 1
ATOM 1596 C CA . VAL A 1 200 ? -35.999 24.194 9.878 1.00 42.00 200 VAL A CA 1
ATOM 1597 C C . VAL A 1 200 ? -35.871 22.881 10.660 1.00 42.00 200 VAL A C 1
ATOM 1599 O O . VAL A 1 200 ? -34.831 22.541 11.218 1.00 42.00 200 VAL A O 1
ATOM 1602 N N . GLY A 1 201 ? -36.971 22.130 10.687 1.00 39.66 201 GLY A N 1
ATOM 1603 C CA . GLY A 1 201 ? -36.957 20.680 10.820 1.00 39.66 201 GLY A CA 1
ATOM 1604 C C . GLY A 1 201 ? -36.770 20.070 9.432 1.00 39.66 201 GLY A C 1
ATOM 1605 O O . GLY A 1 201 ? -37.643 20.181 8.577 1.00 39.66 201 GLY A O 1
ATOM 1606 N N . VAL A 1 202 ? -35.626 19.430 9.186 1.00 41.34 202 VAL A N 1
ATOM 1607 C CA . VAL A 1 202 ? -35.383 18.693 7.939 1.00 41.34 202 VAL A CA 1
ATOM 1608 C C . VAL A 1 202 ? -36.125 17.361 8.007 1.00 41.34 202 VAL A C 1
ATOM 1610 O O . VAL A 1 202 ? -35.621 16.364 8.518 1.00 41.34 202 VAL A O 1
ATOM 1613 N N . SER A 1 203 ? -37.340 17.342 7.464 1.00 35.16 203 SER A N 1
ATOM 1614 C CA . SER A 1 203 ? -37.862 16.154 6.801 1.00 35.16 203 SER A CA 1
ATOM 1615 C C . SER A 1 203 ? -38.875 16.524 5.717 1.00 35.16 203 SER A C 1
ATOM 1617 O O . SER A 1 203 ? -39.930 17.075 6.012 1.00 35.16 203 SER A O 1
ATOM 1619 N N . GLN A 1 204 ? -38.532 16.101 4.495 1.00 40.38 204 GLN A N 1
ATOM 1620 C CA . GLN A 1 204 ? -39.385 15.609 3.403 1.00 40.38 204 GLN A CA 1
ATOM 1621 C C . GLN A 1 204 ? -39.397 16.423 2.102 1.00 40.38 204 GLN A C 1
ATOM 1623 O O . GLN A 1 204 ? -40.052 17.450 1.960 1.00 40.38 204 GLN A O 1
ATOM 1628 N N . SER A 1 205 ? -38.766 15.833 1.085 1.00 32.94 205 SER A N 1
ATOM 1629 C CA . SER A 1 205 ? -39.372 15.632 -0.239 1.00 32.94 205 SER A CA 1
ATOM 1630 C C . SER A 1 205 ? -38.875 14.291 -0.835 1.00 32.94 205 SER A C 1
ATOM 1632 O O . SER A 1 205 ? -37.778 13.864 -0.465 1.00 32.94 205 SER A O 1
ATOM 1634 N N . PRO A 1 206 ? -39.670 13.585 -1.674 1.00 41.75 206 PRO A N 1
ATOM 1635 C CA . PRO A 1 206 ? -39.542 12.142 -1.940 1.00 41.75 206 PRO A CA 1
ATOM 1636 C C . PRO A 1 206 ? -38.919 11.842 -3.343 1.00 41.75 206 PRO A C 1
ATOM 1638 O O . PRO A 1 206 ? -38.195 12.691 -3.857 1.00 41.75 206 PRO A O 1
ATOM 1641 N N . PRO A 1 207 ? -39.027 10.630 -3.940 1.00 56.66 207 PRO A N 1
ATOM 1642 C CA . PRO A 1 207 ? -37.889 9.749 -4.190 1.00 56.66 207 PRO A CA 1
ATOM 1643 C C . PRO A 1 207 ? -37.499 9.639 -5.676 1.00 56.66 207 PRO A C 1
ATOM 1645 O O . PRO A 1 207 ? -38.343 9.360 -6.514 1.00 56.66 207 PRO A O 1
ATOM 1648 N N . HIS A 1 208 ? -36.205 9.674 -6.006 1.00 40.72 208 HIS A N 1
ATOM 1649 C CA . HIS A 1 208 ? -35.707 8.925 -7.165 1.00 40.72 208 HIS A CA 1
ATOM 1650 C C . HIS A 1 208 ? -34.288 8.405 -6.939 1.00 40.72 208 HIS A C 1
ATOM 1652 O O . HIS A 1 208 ? -33.296 9.126 -6.924 1.00 40.72 208 HIS A O 1
ATOM 1658 N N . SER A 1 209 ? -34.241 7.087 -6.781 1.00 43.69 209 SER A N 1
ATOM 1659 C CA . SER A 1 209 ? -33.059 6.243 -6.830 1.00 43.69 209 SER A CA 1
ATOM 1660 C C . SER A 1 209 ? -32.449 6.252 -8.234 1.00 43.69 209 SER A C 1
ATOM 1662 O O . SER A 1 209 ? -33.116 5.907 -9.209 1.00 43.69 209 SER A O 1
ATOM 1664 N N . ARG A 1 210 ? -31.148 6.534 -8.325 1.00 39.38 210 ARG A N 1
ATOM 1665 C CA . ARG A 1 210 ? -30.255 5.774 -9.207 1.00 39.38 210 ARG A CA 1
ATOM 1666 C C . ARG A 1 210 ? -29.071 5.297 -8.381 1.00 39.38 210 ARG A C 1
ATOM 1668 O O . ARG A 1 210 ? -28.147 6.052 -8.091 1.00 39.38 210 ARG A O 1
ATOM 1675 N N . ARG A 1 211 ? -29.134 4.017 -8.003 1.00 48.84 211 ARG A N 1
ATOM 1676 C CA . ARG A 1 211 ? -27.998 3.215 -7.538 1.00 48.84 211 ARG A CA 1
ATOM 1677 C C . ARG A 1 211 ? -26.797 3.449 -8.460 1.00 48.84 211 ARG A C 1
ATOM 1679 O O . ARG A 1 211 ? -26.855 3.093 -9.633 1.00 48.84 211 ARG A O 1
ATOM 1686 N N . ARG A 1 212 ? -25.690 3.953 -7.917 1.00 40.16 212 ARG A N 1
ATOM 1687 C CA . ARG A 1 212 ? -24.361 3.598 -8.423 1.00 40.16 212 ARG A CA 1
ATOM 1688 C C . ARG A 1 212 ? -23.832 2.499 -7.517 1.00 40.16 212 ARG A C 1
ATOM 1690 O O . ARG A 1 212 ? -23.470 2.749 -6.372 1.00 40.16 212 ARG A O 1
ATOM 1697 N N . HIS A 1 213 ? -23.888 1.272 -8.025 1.00 42.56 213 HIS A N 1
ATOM 1698 C CA . HIS A 1 213 ? -23.161 0.153 -7.451 1.00 42.56 213 HIS A CA 1
ATOM 1699 C C . HIS A 1 213 ? -21.666 0.480 -7.491 1.00 42.56 213 HIS A C 1
ATOM 1701 O O . HIS A 1 213 ? -21.126 0.876 -8.521 1.00 42.56 213 HIS A O 1
ATOM 1707 N N . SER A 1 214 ? -21.026 0.328 -6.339 1.00 42.88 214 SER A N 1
ATOM 1708 C CA . SER A 1 214 ? -19.581 0.276 -6.175 1.00 42.88 214 SER A CA 1
ATOM 1709 C C . SER A 1 214 ? -19.053 -0.987 -6.868 1.00 42.88 214 SER A C 1
ATOM 1711 O O . SER A 1 214 ? -18.988 -2.041 -6.244 1.00 42.88 214 SER A O 1
ATOM 1713 N N . SER A 1 215 ? -18.705 -0.890 -8.152 1.00 47.16 215 SER A N 1
ATOM 1714 C CA . SER A 1 215 ? -18.059 -1.967 -8.922 1.00 47.16 215 SER A CA 1
ATOM 1715 C C . SER A 1 215 ? -16.532 -1.990 -8.766 1.00 47.16 215 SER A C 1
ATOM 1717 O O . SER A 1 215 ? -15.889 -2.968 -9.111 1.00 47.16 215 SER A O 1
ATOM 1719 N N . SER A 1 216 ? -15.929 -0.948 -8.184 1.00 48.84 216 SER A N 1
ATOM 1720 C CA . SER A 1 216 ? -14.468 -0.778 -8.217 1.00 48.84 216 SER A CA 1
ATOM 1721 C C . SER A 1 216 ? -13.674 -1.712 -7.293 1.00 48.84 216 SER A C 1
ATOM 1723 O O . SER A 1 216 ? -12.462 -1.809 -7.463 1.00 48.84 216 SER A O 1
ATOM 1725 N N . LEU A 1 217 ? -14.307 -2.354 -6.303 1.00 52.75 217 LEU A N 1
ATOM 1726 C CA . LEU A 1 217 ? -13.618 -3.293 -5.403 1.00 52.75 217 LEU A CA 1
ATOM 1727 C C . LEU A 1 217 ? -13.723 -4.749 -5.866 1.00 52.75 217 LEU A C 1
ATOM 1729 O O . LEU A 1 217 ? -12.789 -5.508 -5.640 1.00 52.75 217 LEU A O 1
ATOM 1733 N N . GLN A 1 218 ? -14.806 -5.117 -6.555 1.00 51.38 218 GLN A N 1
ATOM 1734 C CA . GLN A 1 218 ? -14.995 -6.477 -7.070 1.00 51.38 218 GLN A CA 1
ATOM 1735 C C . GLN A 1 218 ? -14.058 -6.761 -8.250 1.00 51.38 218 GLN A C 1
ATOM 1737 O O . GLN A 1 218 ? -13.434 -7.816 -8.289 1.00 51.38 218 GLN A O 1
ATOM 1742 N N . ASP A 1 219 ? -13.846 -5.777 -9.131 1.00 48.94 219 ASP A N 1
ATOM 1743 C CA . ASP A 1 219 ? -12.925 -5.918 -10.268 1.00 48.94 219 ASP A CA 1
ATOM 1744 C C . ASP A 1 219 ? -11.462 -6.138 -9.830 1.00 48.94 219 ASP A C 1
ATOM 1746 O O . ASP A 1 219 ? -10.688 -6.799 -10.520 1.00 48.94 219 ASP A O 1
ATOM 1750 N N . LEU A 1 220 ? -11.062 -5.603 -8.671 1.00 55.38 220 LEU A N 1
ATOM 1751 C CA . LEU A 1 220 ? -9.703 -5.759 -8.133 1.00 55.38 220 LEU A CA 1
ATOM 1752 C C . LEU A 1 220 ? -9.511 -7.125 -7.453 1.00 55.38 220 LEU A C 1
ATOM 1754 O O . LEU A 1 220 ? -8.428 -7.707 -7.525 1.00 55.38 220 LEU A O 1
ATOM 1758 N N . GLU A 1 221 ? -10.568 -7.650 -6.833 1.00 55.12 221 GLU A N 1
ATOM 1759 C CA . GLU A 1 221 ? -10.588 -8.963 -6.181 1.00 55.12 221 GLU A CA 1
ATOM 1760 C C . GLU A 1 221 ? -10.555 -10.110 -7.214 1.00 55.12 221 GLU A C 1
ATOM 1762 O O . GLU A 1 221 ? -9.818 -11.086 -7.035 1.00 55.12 221 GLU A O 1
ATOM 1767 N N . ASP A 1 222 ? -11.238 -9.943 -8.354 1.00 46.19 222 ASP A N 1
ATOM 1768 C CA . ASP A 1 222 ? -11.222 -10.899 -9.474 1.00 46.19 222 ASP A CA 1
ATOM 1769 C C . ASP A 1 222 ? -9.855 -10.966 -10.182 1.00 46.19 222 ASP A C 1
ATOM 1771 O O . ASP A 1 222 ? -9.377 -12.047 -10.540 1.00 46.19 222 ASP A O 1
ATOM 1775 N N . VAL A 1 223 ? -9.164 -9.830 -10.341 1.00 57.12 223 VAL A N 1
ATOM 1776 C CA . VAL A 1 223 ? -7.823 -9.788 -10.961 1.00 57.12 223 VAL A CA 1
ATOM 1777 C C . VAL A 1 223 ? -6.761 -10.454 -10.074 1.00 57.12 223 VAL A C 1
ATOM 1779 O O . VAL A 1 223 ? -5.852 -11.122 -10.582 1.00 57.12 223 VAL A O 1
ATOM 1782 N N . LEU A 1 224 ? -6.877 -10.314 -8.749 1.00 55.88 224 LEU A N 1
ATOM 1783 C CA . LEU A 1 224 ? -5.974 -10.952 -7.787 1.00 55.88 224 LEU A CA 1
ATOM 1784 C C . LEU A 1 224 ? -6.216 -12.466 -7.683 1.00 55.88 224 LEU A C 1
ATOM 1786 O O . LEU A 1 224 ? -5.246 -13.226 -7.608 1.00 55.88 224 LEU A O 1
ATOM 1790 N N . SER A 1 225 ? -7.476 -12.903 -7.752 1.00 54.97 225 SER A N 1
ATOM 1791 C CA . SER A 1 225 ? -7.853 -14.323 -7.705 1.00 54.97 225 SER A CA 1
ATOM 1792 C C . SER A 1 225 ? -7.391 -15.079 -8.959 1.00 54.97 225 SER A C 1
ATOM 1794 O O . SER A 1 225 ? -6.754 -16.127 -8.853 1.00 54.97 225 SER A O 1
ATOM 1796 N N . ASN A 1 226 ? -7.556 -14.492 -10.150 1.00 47.47 226 ASN A N 1
ATOM 1797 C CA . ASN A 1 226 ? -7.134 -15.121 -11.410 1.00 47.47 226 ASN A CA 1
ATOM 1798 C C . ASN A 1 226 ? -5.606 -15.272 -11.570 1.00 47.47 226 ASN A C 1
ATOM 1800 O O . ASN A 1 226 ? -5.144 -16.120 -12.337 1.00 47.47 226 ASN A O 1
ATOM 1804 N N . SER A 1 227 ? -4.791 -14.491 -10.851 1.00 49.34 227 SER A N 1
ATOM 1805 C CA . SER A 1 227 ? -3.323 -14.621 -10.906 1.00 49.34 227 SER A CA 1
ATOM 1806 C C . SER A 1 227 ? -2.774 -15.823 -10.126 1.00 49.34 227 SER A C 1
ATOM 1808 O O . SER A 1 227 ? -1.633 -16.230 -10.371 1.00 49.34 227 SER A O 1
ATOM 1810 N N . GLN A 1 228 ? -3.544 -16.408 -9.201 1.00 50.59 228 GLN A N 1
ATOM 1811 C CA . GLN A 1 228 ? -3.110 -17.588 -8.443 1.00 50.59 228 GLN A CA 1
ATOM 1812 C C . GLN A 1 228 ? -3.330 -18.903 -9.212 1.00 50.59 228 GLN A C 1
ATOM 1814 O O . GLN A 1 228 ? -2.530 -19.831 -9.065 1.00 50.59 228 GLN A O 1
ATOM 1819 N N . ASP A 1 229 ? -4.320 -18.955 -10.107 1.00 44.88 229 ASP A N 1
ATOM 1820 C CA . ASP A 1 229 ? -4.690 -20.178 -10.836 1.00 44.88 229 ASP A CA 1
ATOM 1821 C C . ASP A 1 229 ? -3.857 -20.447 -12.103 1.00 44.88 229 ASP A C 1
ATOM 1823 O O . ASP A 1 229 ? -3.800 -21.576 -12.595 1.00 44.88 229 ASP A O 1
ATOM 1827 N N . ALA A 1 230 ? -3.105 -19.463 -12.603 1.00 45.38 230 ALA A N 1
ATOM 1828 C CA . ALA A 1 230 ? -2.309 -19.611 -13.827 1.00 45.38 230 ALA A CA 1
ATOM 1829 C C . ALA A 1 230 ? -1.014 -20.446 -13.671 1.00 45.38 230 ALA A C 1
ATOM 1831 O O . ALA A 1 230 ? -0.290 -20.646 -14.646 1.00 45.38 230 ALA A O 1
ATOM 1832 N N . ARG A 1 231 ? -0.685 -20.954 -12.471 1.00 47.03 231 ARG A N 1
ATOM 1833 C CA . ARG A 1 231 ? 0.582 -21.675 -12.197 1.00 47.03 231 ARG A CA 1
ATOM 1834 C C . ARG A 1 231 ? 0.493 -23.203 -12.152 1.00 47.03 231 ARG A C 1
ATOM 1836 O O . ARG A 1 231 ? 1.432 -23.842 -11.682 1.00 47.03 231 ARG A O 1
ATOM 1843 N N . LYS A 1 232 ? -0.577 -23.823 -12.655 1.00 46.38 232 LYS A N 1
ATOM 1844 C CA . LYS A 1 232 ? -0.682 -25.294 -12.700 1.00 46.38 232 LYS A CA 1
ATOM 1845 C C . LYS A 1 232 ? -1.081 -25.824 -14.076 1.00 46.38 232 LYS A C 1
ATOM 1847 O O . LYS A 1 232 ? -2.155 -26.382 -14.250 1.00 46.38 232 LYS A O 1
ATOM 1852 N N . ARG A 1 233 ? -0.178 -25.719 -15.049 1.00 45.00 233 ARG A N 1
ATOM 1853 C CA . ARG A 1 233 ? -0.114 -26.660 -16.179 1.00 45.00 233 ARG A CA 1
ATOM 1854 C C . ARG A 1 233 ? 1.337 -26.825 -16.593 1.00 45.00 233 ARG A C 1
ATOM 1856 O O . ARG A 1 233 ? 1.876 -25.984 -17.295 1.00 45.00 233 ARG A O 1
ATOM 1863 N N . ASN A 1 234 ? 1.959 -27.871 -16.061 1.00 46.56 234 ASN A N 1
ATOM 1864 C CA . ASN A 1 234 ? 2.996 -28.659 -16.723 1.00 46.56 234 ASN A CA 1
ATOM 1865 C C . ASN A 1 234 ? 3.384 -29.799 -15.784 1.00 46.56 234 ASN A C 1
ATOM 1867 O O . ASN A 1 234 ? 4.252 -29.638 -14.931 1.00 46.56 234 ASN A O 1
ATOM 1871 N N . THR A 1 235 ? 2.715 -30.945 -15.908 1.00 37.31 235 THR A N 1
ATOM 1872 C CA . THR A 1 235 ? 3.186 -32.210 -15.332 1.00 37.31 235 THR A CA 1
ATOM 1873 C C . THR A 1 235 ? 2.609 -33.382 -16.136 1.00 37.31 235 THR A C 1
ATOM 1875 O O . THR A 1 235 ? 1.448 -33.728 -15.967 1.00 37.31 235 THR A O 1
ATOM 1878 N N . ILE A 1 236 ? 3.480 -33.933 -16.992 1.00 41.69 236 ILE A N 1
ATOM 1879 C CA . ILE A 1 236 ? 3.694 -35.359 -17.306 1.00 41.69 236 ILE A CA 1
ATOM 1880 C C . ILE A 1 236 ? 2.599 -36.096 -18.100 1.00 41.69 236 ILE A C 1
ATOM 1882 O O . ILE A 1 236 ? 1.504 -36.360 -17.615 1.00 41.69 236 ILE A O 1
ATOM 1886 N N . GLU A 1 237 ? 2.974 -36.495 -19.323 1.00 43.00 237 GLU A N 1
ATOM 1887 C CA . GLU A 1 237 ? 2.337 -37.572 -20.082 1.00 43.00 237 GLU A CA 1
ATOM 1888 C C . GLU A 1 237 ? 2.494 -38.904 -19.339 1.00 43.00 237 GLU A C 1
ATOM 1890 O O . GLU A 1 237 ? 3.612 -39.338 -19.055 1.00 43.00 237 GLU A O 1
ATOM 1895 N N . THR A 1 238 ? 1.375 -39.568 -19.057 1.00 40.12 238 THR A N 1
ATOM 1896 C CA . THR A 1 238 ? 1.355 -40.910 -18.470 1.00 40.12 238 THR A CA 1
ATOM 1897 C C . THR A 1 238 ? 0.720 -41.873 -19.468 1.00 40.12 238 THR A C 1
ATOM 1899 O O . THR A 1 238 ? -0.466 -41.778 -19.780 1.00 40.12 238 THR A O 1
ATOM 1902 N N . LEU A 1 239 ? 1.551 -42.785 -19.970 1.00 49.09 239 LEU A N 1
ATOM 1903 C CA . LEU A 1 239 ? 1.207 -43.993 -20.725 1.00 49.09 239 LEU A CA 1
ATOM 1904 C C . LEU A 1 239 ? 0.159 -44.845 -19.976 1.00 49.09 239 LEU A C 1
ATOM 1906 O O . LEU A 1 239 ? 0.281 -44.986 -18.756 1.00 49.09 239 LEU A O 1
ATOM 1910 N N . PRO A 1 240 ? -0.811 -45.482 -20.659 1.00 54.72 240 PRO A N 1
ATOM 1911 C CA . PRO A 1 240 ? -1.671 -46.478 -20.040 1.00 54.72 240 PRO A CA 1
ATOM 1912 C C . PRO A 1 240 ? -1.154 -47.888 -20.357 1.00 54.72 240 PRO A C 1
ATOM 1914 O O . PRO A 1 240 ? -1.100 -48.270 -21.522 1.00 54.72 240 PRO A O 1
ATOM 1917 N N . ASP A 1 241 ? -0.843 -48.693 -19.340 1.00 38.62 241 ASP A N 1
ATOM 1918 C CA . ASP A 1 241 ? -1.002 -50.142 -19.482 1.00 38.62 241 ASP A CA 1
ATOM 1919 C C . ASP A 1 241 ? -1.463 -50.810 -18.176 1.00 38.62 241 ASP A C 1
ATOM 1921 O O . ASP A 1 241 ? -1.219 -50.332 -17.068 1.00 38.62 241 ASP A O 1
ATOM 1925 N N . SER A 1 242 ? -2.243 -51.866 -18.367 1.00 43.47 242 SER A N 1
ATOM 1926 C CA . SER A 1 242 ? -3.315 -52.401 -17.527 1.00 43.47 242 SER A CA 1
ATOM 1927 C C . SER A 1 242 ? -2.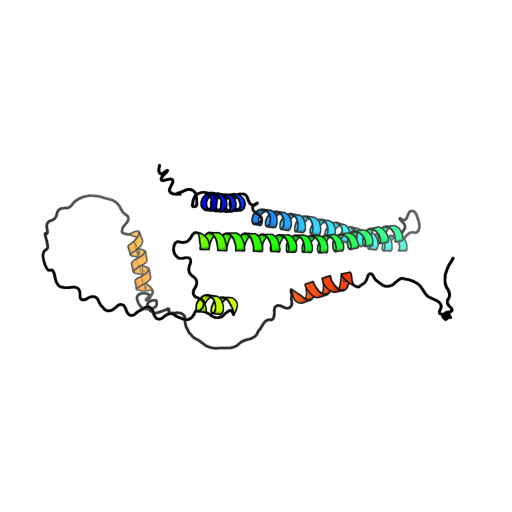882 -53.211 -16.291 1.00 43.47 242 SER A C 1
ATOM 1929 O O . SER A 1 242 ? -1.757 -53.702 -16.216 1.00 43.47 242 SER A O 1
ATOM 1931 N N . PRO A 1 243 ? -3.803 -53.445 -15.325 1.00 47.41 243 PRO A N 1
ATOM 1932 C CA . PRO A 1 243 ? -3.538 -54.230 -14.124 1.00 47.41 243 PRO A CA 1
ATOM 1933 C C . PRO A 1 243 ? -3.846 -55.728 -14.302 1.00 47.41 243 PRO A C 1
ATOM 1935 O O . PRO A 1 243 ? -4.758 -56.126 -15.025 1.00 47.41 243 PRO A O 1
ATOM 1938 N N . SER A 1 244 ? -3.145 -56.577 -13.549 1.00 39.09 244 SER A N 1
ATOM 1939 C CA . SER A 1 244 ? -3.534 -57.971 -13.288 1.00 39.09 244 SER A CA 1
ATOM 1940 C C . SER A 1 244 ? -3.176 -58.366 -11.845 1.00 39.09 244 SER A C 1
ATOM 1942 O O . SER A 1 244 ? -2.012 -58.239 -11.467 1.00 39.09 244 SER A O 1
ATOM 1944 N N . PRO A 1 245 ? -4.131 -58.850 -11.020 1.00 54.09 245 PRO A N 1
ATOM 1945 C CA . PRO A 1 245 ? -3.885 -59.191 -9.618 1.00 54.09 245 PRO A CA 1
ATOM 1946 C C . PRO A 1 245 ? -3.942 -60.705 -9.359 1.00 54.09 245 PRO A C 1
ATOM 1948 O O . PRO A 1 245 ? -4.979 -61.314 -9.607 1.00 54.09 245 PRO A O 1
ATOM 1951 N N . LYS A 1 246 ? -2.897 -61.303 -8.761 1.00 45.09 246 LYS A N 1
ATOM 1952 C CA . LYS A 1 246 ? -2.948 -62.561 -7.965 1.00 45.09 246 LYS A CA 1
ATOM 1953 C C . LYS A 1 246 ? -1.767 -62.540 -6.968 1.00 45.09 246 LYS A C 1
ATOM 1955 O O . LYS A 1 246 ? -0.634 -62.459 -7.406 1.00 45.09 246 LYS A O 1
ATOM 1960 N N . ARG A 1 247 ? -1.958 -62.320 -5.658 1.00 49.28 247 ARG A N 1
ATOM 1961 C CA . ARG A 1 247 ? -2.445 -63.205 -4.567 1.00 49.28 247 ARG A CA 1
ATOM 1962 C C . ARG A 1 247 ? -1.348 -64.120 -3.982 1.00 49.28 247 ARG A C 1
ATOM 1964 O O . ARG A 1 247 ? -0.732 -64.867 -4.725 1.00 49.28 247 ARG A O 1
ATOM 1971 N N . SER A 1 248 ? -1.311 -64.161 -2.637 1.00 40.41 248 SER A N 1
ATOM 1972 C CA . SER A 1 248 ? -0.763 -65.209 -1.734 1.00 40.41 248 SER A CA 1
ATOM 1973 C C . SER A 1 248 ? 0.642 -64.920 -1.175 1.00 40.41 248 SER A C 1
ATOM 1975 O O . SER A 1 248 ? 1.607 -64.937 -1.919 1.00 40.41 248 SER A O 1
ATOM 1977 N N . ARG A 1 249 ? 0.765 -64.414 0.064 1.00 53.12 249 ARG A N 1
ATOM 1978 C CA . ARG A 1 249 ? 0.741 -65.083 1.397 1.00 53.12 249 ARG A CA 1
ATOM 1979 C C . ARG A 1 249 ? 2.082 -65.733 1.788 1.00 53.12 249 ARG A C 1
ATOM 1981 O O . ARG A 1 249 ? 2.506 -66.660 1.120 1.00 53.12 249 ARG A O 1
ATOM 1988 N N . TYR A 1 250 ? 2.586 -65.265 2.938 1.00 43.88 250 TYR A N 1
ATOM 1989 C CA . TYR A 1 250 ? 3.459 -65.895 3.944 1.00 43.88 250 TYR A CA 1
ATOM 1990 C C . TYR A 1 250 ? 4.654 -66.732 3.461 1.00 43.88 250 TYR A C 1
ATOM 1992 O O . TYR A 1 250 ? 4.470 -67.842 2.972 1.00 43.88 250 TYR A O 1
ATOM 2000 N N . LEU A 1 251 ? 5.866 -66.256 3.760 1.00 46.59 251 LEU A N 1
ATOM 2001 C CA . LEU A 1 251 ? 6.724 -66.742 4.854 1.00 46.59 251 LEU A CA 1
ATOM 2002 C C . LEU A 1 251 ? 7.785 -65.680 5.171 1.00 46.59 251 LEU A C 1
ATOM 2004 O O . LEU A 1 251 ? 8.220 -65.002 4.215 1.00 46.59 251 LEU A O 1
#

Foldseek 3Di:
DDDDPDDDPPPPPPVVVVVVVVVVVLVPDDPLVVVLVVLVVCLVVVLVVLVVQLVVLVVVLVVLVVVVVVDPPDGDPSVVSVVSNVVSVVVSVVSNVVSVVVSVVSVVVVVVSVVVVVLVVLVPDPDNDDDPQQVVCVVVVHDRPPDDPPPPDPDPDDDDDDDDDDDDDDDDDDDDDPPVVVVVVVVCVVVVVPPVPPDPDDDDDDDDDDDDDPPPPVVVVVVVVVVVPPPDDDDDDDDDDDDDDDDDDDD

Organism: Stichopus japonicus (NCBI:txid307972)